Protein AF-A0AAD5L5U7-F1 (afdb_monomer)

Solvent-accessible surface area (backbone atoms only — not comparable to full-atom values): 13839 Å² total; per-residue (Å²): 138,81,81,80,76,76,60,69,43,82,42,80,40,89,97,71,26,64,44,80,41,49,54,89,74,56,90,72,77,79,70,79,75,75,81,58,51,69,44,69,80,47,39,69,49,62,47,55,56,56,86,51,102,42,57,71,54,39,20,51,49,52,16,56,52,28,64,47,34,34,27,66,42,22,30,35,40,34,35,29,50,28,48,47,49,70,66,24,52,45,21,44,48,69,16,27,48,48,26,29,34,41,36,40,30,42,13,66,29,51,65,56,56,58,59,50,50,28,26,74,70,62,46,39,51,45,26,30,42,34,40,25,47,20,47,42,37,39,69,49,52,37,51,49,23,55,39,23,50,32,79,89,34,42,42,28,57,28,27,35,43,32,42,25,64,35,65,54,45,74,68,30,54,51,33,47,53,50,21,47,71,62,27,72,46,47,32,39,40,34,34,34,42,83,69,36,83,84,49,63,62,60,59,71,41,52,85,56,35,69,35,76,37,76,63,58,73,70,50,70,67,58,52,49,54,53,50,53,57,50,72,72,42,91,86,64,67,86,75,51,69,68,57,53,51,48,48,48,59,69,65,25,55,77,43,54,18,43,68,47,72,87

Secondary structure (DSSP, 8-state):
-----PPEEEEEETTTEEEEEEGGG-S------SS-EE-SS--EEE--S---SSHHHHHHHHHHHHHTEE-TT--EEE-TT----HHHHHHHHHH-TT--EEE-TTS--S--HHHHHHHHTT----SEEE-TTS---HHHHHHHHHHHT-TTSGGGG--EEE-TTS---HHHHHHHHHHHHH-SS--EEEE-GGG-TTSHHHHHHTTTTTPBPP-PPPPHHHHHHHHHHHHTSTT-----HHHHHHHHHHHS--PBPEEEE-

InterPro domains:
  IPR032675 Leucine-rich repeat domain superfamily [G3DSA:3.80.10.10] (31-203)

Foldseek 3Di:
DDDPPFDWAWDQDVVQAIDIDGPVRDPDDPPPPDAAAEDAPAAEHEHEQHDDVDLVVQQVNLLVVLQRHAYANHAYYHYHQHAHDPSNLLSNLRRYQNHAYYHHHNNQDQEPVSVLVCQVVVSHQHQAYHHAQYAYDQVRLLSLLVQCLDPPTSSLNHAYYEHHNYQHAPVSLVSVLVSLVSRLRHAYYEYECVRCVPCPSVVSCVVSFFDFHPQDQDDPVRLVVVVVVLVPDPPSPPDDPVVSVVCRVVPRDRGTRHYHYD

Structure (mmCIF, N/CA/C/O backbone):
data_AF-A0AAD5L5U7-F1
#
_entry.id   AF-A0AAD5L5U7-F1
#
loop_
_atom_site.group_PDB
_atom_site.id
_atom_site.type_symbol
_atom_site.label_atom_id
_atom_site.label_alt_id
_atom_site.label_comp_id
_atom_site.label_asym_id
_atom_site.label_entity_id
_atom_site.label_seq_id
_atom_site.pdbx_PDB_ins_code
_atom_site.Cartn_x
_atom_site.Cartn_y
_atom_site.Cartn_z
_atom_site.occupancy
_atom_site.B_iso_or_equiv
_atom_site.auth_seq_id
_atom_site.auth_comp_id
_atom_site.auth_asym_id
_atom_site.auth_atom_id
_atom_site.pdbx_PDB_model_num
ATOM 1 N N . MET A 1 1 ? -40.784 18.544 -17.388 1.00 35.28 1 MET A N 1
ATOM 2 C CA . MET A 1 1 ? -40.917 17.622 -16.242 1.00 35.28 1 MET A CA 1
ATOM 3 C C . MET A 1 1 ? -39.516 17.225 -15.817 1.00 35.28 1 MET A C 1
ATOM 5 O O . MET A 1 1 ? -38.929 16.338 -16.413 1.00 35.28 1 MET A O 1
ATOM 9 N N . THR A 1 2 ? -38.929 17.980 -14.895 1.00 34.56 2 THR A N 1
ATOM 10 C CA . THR A 1 2 ? -37.589 17.733 -14.355 1.00 34.56 2 THR A CA 1
ATOM 11 C C . THR A 1 2 ? -37.725 16.755 -13.189 1.00 34.56 2 THR A C 1
ATOM 13 O O . THR A 1 2 ? -38.384 17.068 -12.197 1.00 34.56 2 THR A O 1
ATOM 16 N N . SER A 1 3 ? -37.179 15.543 -13.322 1.00 37.47 3 SER A N 1
ATOM 17 C CA . SER A 1 3 ? -37.179 14.560 -12.238 1.00 37.47 3 SER A CA 1
ATOM 18 C C . SER A 1 3 ? -36.368 15.114 -11.069 1.00 37.47 3 SER A C 1
ATOM 20 O O . SER A 1 3 ? -35.173 15.375 -11.207 1.00 37.47 3 SER A O 1
ATOM 22 N N . ARG A 1 4 ? -37.014 15.310 -9.916 1.00 40.84 4 ARG A N 1
ATOM 23 C CA . ARG A 1 4 ? -36.311 15.525 -8.650 1.00 40.84 4 ARG A CA 1
ATOM 24 C C . ARG A 1 4 ? -35.618 14.215 -8.304 1.00 40.84 4 ARG A C 1
ATOM 26 O O . ARG A 1 4 ? -36.257 13.300 -7.800 1.00 40.84 4 ARG A O 1
ATOM 33 N N . ILE A 1 5 ? -34.339 14.107 -8.634 1.00 47.34 5 ILE A N 1
ATOM 34 C CA . ILE A 1 5 ? -33.500 13.037 -8.106 1.00 47.34 5 ILE A CA 1
ATOM 35 C C . ILE A 1 5 ? -33.341 13.364 -6.619 1.00 47.34 5 ILE A C 1
ATOM 37 O O . ILE A 1 5 ? -32.744 14.383 -6.267 1.00 47.34 5 ILE A O 1
ATOM 41 N N . GLY A 1 6 ? -34.001 12.580 -5.764 1.00 57.16 6 GLY A N 1
ATOM 42 C CA . GLY A 1 6 ? -33.926 12.727 -4.314 1.00 57.16 6 GLY A CA 1
ATOM 43 C C . GLY A 1 6 ? -32.471 12.644 -3.864 1.00 57.16 6 GLY A C 1
ATOM 44 O O . GLY A 1 6 ? -31.718 11.779 -4.313 1.00 57.16 6 GLY A O 1
ATOM 45 N N . LYS A 1 7 ? -32.048 13.585 -3.019 1.00 63.88 7 LYS A N 1
A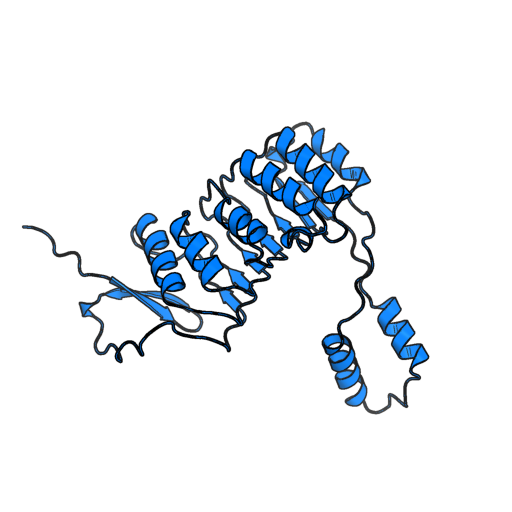TOM 46 C CA . LYS A 1 7 ? -30.678 13.632 -2.506 1.00 63.88 7 LYS A CA 1
ATOM 47 C C . LYS A 1 7 ? -30.447 12.387 -1.640 1.00 63.88 7 LYS A C 1
ATOM 49 O O . LYS A 1 7 ? -31.237 12.109 -0.745 1.00 63.88 7 LYS A O 1
ATOM 54 N N . LYS A 1 8 ? -29.394 11.618 -1.914 1.00 64.81 8 LYS A N 1
ATOM 55 C CA . LYS A 1 8 ? -29.032 10.424 -1.132 1.00 64.81 8 LYS A CA 1
ATOM 56 C C . LYS A 1 8 ? -27.997 10.776 -0.061 1.00 64.81 8 LYS A C 1
ATOM 58 O O . LYS A 1 8 ? -27.176 11.670 -0.268 1.00 64.81 8 LYS A O 1
ATOM 63 N N . ILE A 1 9 ? -28.036 10.084 1.077 1.00 66.06 9 ILE A N 1
ATOM 64 C CA . ILE A 1 9 ? -27.091 10.249 2.192 1.00 66.06 9 ILE A CA 1
ATOM 65 C C . ILE A 1 9 ? -26.392 8.912 2.459 1.00 66.06 9 ILE A C 1
ATOM 67 O O . ILE A 1 9 ? -27.045 7.873 2.544 1.00 66.06 9 ILE A O 1
ATOM 71 N N . GLY A 1 10 ? -25.063 8.947 2.594 1.00 64.56 10 GLY A N 1
ATOM 72 C CA . GLY A 1 10 ? -24.253 7.785 2.961 1.00 64.56 10 GLY A CA 1
ATOM 73 C C . GLY A 1 10 ? -24.231 7.562 4.475 1.00 64.56 10 GLY A C 1
ATOM 74 O O . GLY A 1 10 ? -23.994 8.500 5.236 1.00 64.56 10 GLY A O 1
ATOM 75 N N . VAL A 1 11 ? -24.452 6.325 4.916 1.00 69.00 11 VAL A N 1
ATOM 76 C CA . VAL A 1 11 ? -24.495 5.926 6.331 1.00 69.00 11 VAL A CA 1
ATOM 77 C C . VAL A 1 11 ? -23.613 4.697 6.541 1.00 69.00 11 VAL A C 1
ATOM 79 O O . VAL A 1 11 ? -23.660 3.767 5.740 1.00 69.00 11 VAL A O 1
ATOM 82 N N . ILE A 1 12 ? -22.818 4.654 7.618 1.00 64.19 12 ILE A N 1
ATOM 83 C CA . ILE A 1 12 ? -22.118 3.417 8.003 1.00 64.19 12 ILE A CA 1
ATOM 84 C C . ILE A 1 12 ? -23.110 2.493 8.699 1.00 64.19 12 ILE A C 1
ATOM 86 O O . ILE A 1 12 ? -23.663 2.840 9.742 1.00 64.19 12 ILE A O 1
ATOM 90 N N . LEU A 1 13 ? -23.257 1.286 8.174 1.00 63.28 13 LEU A N 1
ATOM 91 C CA . LEU A 1 13 ? -23.927 0.179 8.828 1.00 63.28 13 LEU A CA 1
ATOM 92 C C . LEU A 1 13 ? -22.873 -0.725 9.488 1.00 63.28 13 LEU A C 1
ATOM 94 O O . LEU A 1 13 ? -22.082 -1.366 8.785 1.00 63.28 13 LEU A O 1
ATOM 98 N N . PRO A 1 14 ? -22.828 -0.807 10.832 1.00 50.69 14 PRO A N 1
ATOM 99 C CA . PRO A 1 14 ? -21.937 -1.730 11.527 1.00 50.69 14 PRO A CA 1
ATOM 100 C C . PRO A 1 14 ? -22.095 -3.162 11.000 1.00 50.69 14 PRO A C 1
ATOM 102 O O . PRO A 1 14 ? -23.192 -3.712 11.007 1.00 50.69 14 PRO A O 1
ATOM 105 N N . GLY A 1 15 ? -20.999 -3.758 10.525 1.00 49.53 15 GLY A N 1
ATOM 106 C CA . GLY A 1 15 ? -20.986 -5.110 9.950 1.00 49.53 15 GLY A CA 1
ATOM 107 C C . GLY A 1 15 ? -21.403 -5.214 8.477 1.00 49.53 15 GLY A C 1
ATOM 108 O O . GLY A 1 15 ? -21.195 -6.267 7.886 1.00 49.53 15 GLY A O 1
ATOM 109 N N . PHE A 1 16 ? -21.925 -4.141 7.873 1.00 53.38 16 PHE A N 1
ATOM 110 C CA . PHE A 1 16 ? -22.411 -4.134 6.484 1.00 53.38 16 PHE A CA 1
ATOM 111 C C . PHE A 1 16 ? -21.757 -3.061 5.598 1.00 53.38 16 PHE A C 1
ATOM 113 O O . PHE A 1 16 ? -21.981 -3.050 4.393 1.00 53.38 16 PHE A O 1
ATOM 120 N N . GLY A 1 17 ? -20.923 -2.186 6.163 1.00 62.09 17 GLY A N 1
ATOM 121 C CA . GLY A 1 17 ? -20.151 -1.204 5.403 1.00 62.09 17 GLY A CA 1
ATOM 122 C C . GLY A 1 17 ? -20.897 0.114 5.233 1.00 62.09 17 GLY A C 1
ATOM 123 O O . GLY A 1 17 ? -21.478 0.611 6.193 1.00 62.09 17 GLY A O 1
ATOM 124 N N . LEU A 1 18 ? -20.845 0.719 4.048 1.00 65.88 18 LEU A N 1
ATOM 125 C CA . LEU A 1 18 ? -21.502 1.994 3.774 1.00 65.88 18 LEU A CA 1
ATOM 126 C C . LEU A 1 18 ? -22.752 1.758 2.921 1.00 65.88 18 LEU A C 1
ATOM 128 O O . LEU A 1 18 ? -22.689 1.075 1.904 1.00 65.88 18 LEU A O 1
ATOM 132 N N . ALA A 1 19 ? -23.881 2.325 3.334 1.00 62.62 19 ALA A N 1
ATOM 133 C CA . ALA A 1 19 ? -25.156 2.227 2.638 1.00 62.62 19 ALA A CA 1
ATOM 134 C C . ALA A 1 19 ? -25.667 3.605 2.224 1.00 62.62 19 ALA A C 1
ATOM 136 O O . ALA A 1 19 ? -25.422 4.600 2.907 1.00 62.62 19 ALA A O 1
ATOM 137 N N . MET A 1 20 ? -26.416 3.641 1.123 1.00 67.69 20 MET A N 1
ATOM 138 C CA . MET A 1 20 ? -27.125 4.832 0.670 1.00 67.69 20 MET A CA 1
ATOM 139 C C . MET A 1 20 ? -28.573 4.787 1.126 1.00 67.69 20 MET A C 1
ATOM 141 O O . MET A 1 20 ? -29.291 3.835 0.832 1.00 67.69 20 MET A O 1
ATOM 145 N N . VAL A 1 21 ? -29.002 5.840 1.811 1.00 69.56 21 VAL A N 1
ATOM 146 C CA . VAL A 1 21 ? -30.390 6.033 2.235 1.00 69.56 21 VAL A CA 1
ATOM 147 C C . VAL A 1 21 ? -30.934 7.260 1.509 1.00 69.56 21 VAL A C 1
ATOM 149 O O . VAL A 1 21 ? -30.243 8.280 1.412 1.00 69.56 21 VAL A O 1
ATOM 152 N N . SER A 1 22 ? -32.145 7.171 0.948 1.00 75.69 22 SER A N 1
ATOM 153 C CA . SER A 1 22 ? -32.807 8.353 0.386 1.00 75.69 22 SER A CA 1
ATOM 154 C C . SER A 1 22 ? -33.023 9.360 1.505 1.00 75.69 22 SER A C 1
ATOM 156 O O . SER A 1 22 ? -33.467 8.973 2.581 1.00 75.69 22 SER A O 1
ATOM 158 N N . GLN A 1 23 ? -32.749 10.646 1.280 1.00 72.81 23 GLN A N 1
ATOM 159 C CA . GLN A 1 23 ? -33.021 11.664 2.298 1.00 72.81 23 GLN A CA 1
ATOM 160 C C . GLN A 1 23 ? -34.496 11.659 2.732 1.00 72.81 23 GLN A C 1
ATOM 162 O O . GLN A 1 23 ? -34.782 11.958 3.888 1.00 72.81 23 GLN A O 1
ATOM 167 N N . ASP A 1 24 ? -35.403 11.265 1.836 1.00 78.12 24 ASP A N 1
ATOM 168 C CA . ASP A 1 24 ? -36.837 11.147 2.114 1.00 78.12 24 ASP A CA 1
ATOM 169 C C . ASP A 1 24 ? -37.176 9.969 3.052 1.00 78.12 24 ASP A C 1
ATOM 171 O O . ASP A 1 24 ? -38.186 10.017 3.751 1.00 78.12 24 ASP A O 1
ATOM 175 N N . ASP A 1 25 ? -36.321 8.940 3.111 1.00 77.62 25 ASP A N 1
ATOM 176 C CA . ASP A 1 25 ? -36.495 7.761 3.977 1.00 77.62 25 ASP A CA 1
ATOM 177 C C . ASP A 1 25 ? -35.930 7.985 5.392 1.00 77.62 25 ASP A C 1
ATOM 179 O O . ASP A 1 25 ? -36.070 7.138 6.280 1.00 77.62 25 ASP A O 1
ATOM 183 N N . ILE A 1 26 ? -35.267 9.121 5.629 1.00 71.75 26 ILE A N 1
ATOM 184 C CA . ILE A 1 26 ? -34.642 9.414 6.915 1.00 71.75 26 ILE A CA 1
ATOM 185 C C . ILE A 1 26 ? -35.674 10.017 7.863 1.00 71.75 26 ILE A C 1
ATOM 187 O O . ILE A 1 26 ? -35.985 11.205 7.816 1.00 71.75 26 ILE A O 1
ATOM 191 N N . VAL A 1 27 ? -36.166 9.180 8.775 1.00 77.62 27 VAL A N 1
ATOM 192 C CA . VAL A 1 27 ? -37.141 9.572 9.805 1.00 77.62 27 VAL A CA 1
ATOM 193 C C . VAL A 1 27 ? -36.543 10.576 10.791 1.00 77.62 27 VAL A C 1
ATOM 195 O O . VAL A 1 27 ? -37.209 1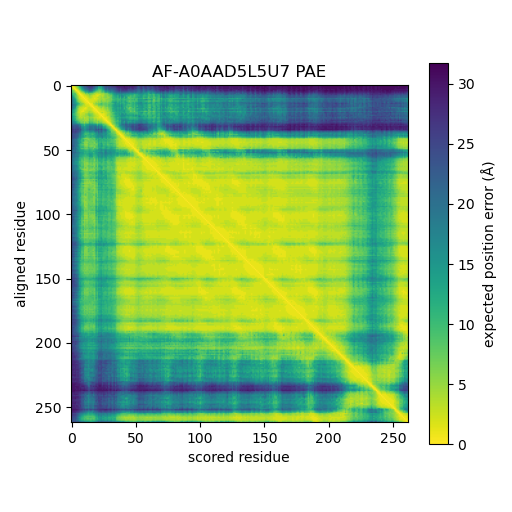1.519 11.214 1.00 77.62 27 VAL A O 1
ATOM 198 N N . GLN A 1 28 ? -35.280 10.374 11.163 1.00 68.62 28 GLN A N 1
ATOM 199 C CA . GLN A 1 28 ? -34.581 11.202 12.132 1.00 68.62 28 GLN A CA 1
ATOM 200 C C . GLN A 1 28 ? -33.085 11.176 11.828 1.00 68.62 28 GLN A C 1
ATOM 202 O O . GLN A 1 28 ? -32.460 10.117 11.808 1.00 68.62 28 GLN A O 1
ATOM 207 N N . VAL A 1 29 ? -32.515 12.356 11.593 1.00 65.62 29 VAL A N 1
ATOM 208 C CA . VAL A 1 29 ? -31.074 12.574 11.720 1.00 65.62 29 VAL A CA 1
ATOM 209 C C . VAL A 1 29 ? -30.886 13.166 13.102 1.00 65.62 29 VAL A C 1
ATOM 211 O O . VAL A 1 29 ? -31.251 14.323 13.320 1.00 65.62 29 VAL A O 1
ATOM 214 N N . ASP A 1 30 ? -30.351 12.389 14.039 1.00 63.72 30 ASP A N 1
ATOM 215 C CA . ASP A 1 30 ? -29.829 12.994 15.259 1.00 63.72 30 ASP A CA 1
ATOM 216 C C . ASP A 1 30 ? -28.774 14.012 14.832 1.00 63.72 30 ASP A C 1
ATOM 218 O O . ASP A 1 30 ? -27.883 13.690 14.041 1.00 63.72 30 ASP A O 1
ATOM 222 N N . SER A 1 31 ? -28.965 15.264 15.262 1.00 52.56 31 SER A N 1
ATOM 223 C CA . SER A 1 31 ? -28.194 16.433 14.840 1.00 52.56 31 SER A CA 1
ATOM 224 C C . SER A 1 31 ? -26.721 16.086 14.666 1.00 52.56 31 SER A C 1
ATOM 226 O O . SER A 1 31 ? -26.177 15.405 15.541 1.00 52.56 31 SER A O 1
ATOM 228 N N . PRO A 1 32 ? -26.041 16.581 13.615 1.00 49.88 32 PRO A N 1
ATOM 229 C CA . PRO A 1 32 ? -24.621 16.349 13.503 1.00 49.88 32 PRO A CA 1
ATOM 230 C C . PRO A 1 32 ? -23.958 16.961 14.733 1.00 49.88 32 PRO A C 1
ATOM 232 O O . PRO A 1 32 ? -23.931 18.183 14.891 1.00 49.88 32 PRO A O 1
ATOM 235 N N . LEU A 1 33 ? -23.490 16.111 15.647 1.00 44.94 33 LEU A N 1
ATOM 236 C CA . LEU A 1 33 ? -22.662 16.547 16.759 1.00 44.94 33 LEU A CA 1
ATOM 237 C C . LEU A 1 33 ? -21.454 17.213 16.095 1.00 44.94 33 LEU A C 1
ATOM 239 O O . LEU A 1 33 ? -20.744 16.576 15.320 1.00 44.94 33 LEU A O 1
ATOM 243 N N . GLY A 1 34 ? -21.337 18.530 16.266 1.00 41.06 34 GLY A N 1
ATOM 244 C CA . GLY A 1 34 ? -20.486 19.375 15.436 1.00 41.06 34 GLY A CA 1
ATOM 245 C C . GLY A 1 34 ? -19.040 18.885 15.318 1.00 41.06 34 GLY A C 1
ATOM 246 O O . GLY A 1 34 ? -18.496 18.289 16.239 1.00 41.06 34 GLY A O 1
ATOM 247 N N . CYS A 1 35 ? -18.424 19.223 14.184 1.00 38.28 35 CYS A N 1
ATOM 248 C CA . CYS A 1 35 ? -16.979 19.200 13.945 1.00 38.28 35 CYS A CA 1
ATOM 249 C C . CYS A 1 35 ? -16.279 17.853 14.220 1.00 38.28 35 CYS A C 1
ATOM 251 O O . CYS A 1 35 ? -15.798 17.607 15.321 1.00 38.28 35 CYS A O 1
ATOM 253 N N . GLY A 1 36 ? -16.088 17.052 13.166 1.00 55.91 36 GLY A N 1
ATOM 254 C CA . GLY A 1 36 ? -15.088 15.980 13.131 1.00 55.91 36 GLY A CA 1
ATOM 255 C C . GLY A 1 36 ? -15.401 14.820 14.069 1.00 55.91 36 GLY A C 1
ATOM 256 O O . GLY A 1 36 ? -14.898 14.752 15.192 1.00 55.91 36 GLY A O 1
ATOM 257 N N . TYR A 1 37 ? -16.185 13.856 13.589 1.00 63.84 37 TYR A N 1
ATOM 258 C CA . TYR A 1 37 ? -16.460 12.653 14.367 1.00 63.84 37 TYR A CA 1
ATOM 259 C C . TYR A 1 37 ? -15.163 11.889 14.607 1.00 63.84 37 TYR A C 1
ATOM 261 O O . TYR A 1 37 ? -14.533 11.363 13.685 1.00 63.84 37 TYR A O 1
ATOM 269 N N . ARG A 1 38 ? -14.769 11.824 15.878 1.00 69.06 38 ARG A N 1
ATOM 270 C CA . ARG A 1 38 ? -13.589 11.090 16.304 1.00 69.06 38 ARG A CA 1
ATOM 271 C C . ARG A 1 38 ? -13.976 9.675 16.704 1.00 69.06 38 ARG A C 1
ATOM 273 O O . ARG A 1 38 ? -14.423 9.460 17.827 1.00 69.06 38 ARG A O 1
ATOM 280 N N . ALA A 1 39 ? -13.742 8.697 15.834 1.00 70.19 39 ALA A N 1
ATOM 281 C CA . ALA A 1 39 ? -13.872 7.293 16.219 1.00 70.19 39 ALA A CA 1
ATOM 282 C C . ALA A 1 39 ? -12.503 6.750 16.651 1.00 70.19 39 ALA A C 1
ATOM 284 O O . ALA A 1 39 ? -11.637 6.432 15.837 1.00 70.19 39 ALA A O 1
ATOM 285 N N . SER A 1 40 ? -12.288 6.670 17.964 1.00 74.56 40 SER A N 1
ATOM 286 C CA . SER A 1 40 ? -11.036 6.191 18.568 1.00 74.56 40 SER A CA 1
ATOM 287 C C . SER A 1 40 ? -11.022 4.687 18.863 1.00 74.56 40 SER A C 1
ATOM 289 O O . SER A 1 40 ? -9.976 4.158 19.233 1.00 74.56 40 SER A O 1
ATOM 291 N N . ALA A 1 41 ? -12.147 3.991 18.708 1.00 77.81 41 ALA A N 1
ATOM 292 C CA . ALA A 1 41 ? -12.233 2.544 18.923 1.00 77.81 41 ALA A CA 1
ATOM 293 C C . ALA A 1 41 ? -12.089 1.734 17.624 1.00 77.81 41 ALA A C 1
ATOM 295 O O . ALA A 1 41 ? -11.758 0.552 17.668 1.00 77.81 41 ALA A O 1
ATOM 296 N N . LEU A 1 42 ? -12.333 2.354 16.465 1.00 80.94 42 LEU A N 1
ATOM 297 C CA . LEU A 1 42 ? -12.316 1.659 15.183 1.00 80.94 42 LEU A CA 1
ATOM 298 C C . LEU A 1 42 ? -10.870 1.409 14.738 1.00 80.94 42 LEU A C 1
ATOM 300 O O . LEU A 1 42 ? -10.135 2.352 14.453 1.00 80.94 42 LEU A O 1
ATOM 304 N N . VAL A 1 43 ? -10.465 0.138 14.694 1.00 87.94 43 VAL A N 1
ATOM 305 C CA . VAL A 1 43 ? -9.102 -0.280 14.307 1.00 87.94 43 VAL A CA 1
ATOM 306 C C . VAL A 1 43 ? -9.051 -0.800 12.872 1.00 87.94 43 VAL A C 1
ATOM 308 O O . VAL A 1 43 ? -8.062 -0.585 12.172 1.00 87.94 43 VAL A O 1
ATOM 311 N N . THR A 1 44 ? -10.117 -1.469 12.432 1.00 88.06 44 THR A N 1
ATOM 312 C CA . THR A 1 44 ? -10.253 -2.031 11.085 1.00 88.06 44 THR A CA 1
ATOM 313 C C . THR A 1 44 ? -11.571 -1.578 10.479 1.00 88.06 44 THR A C 1
ATOM 315 O O . THR A 1 44 ? -12.594 -1.594 11.162 1.00 88.06 44 THR A O 1
ATOM 318 N N . LEU A 1 45 ? -11.538 -1.192 9.208 1.00 89.00 45 LEU A N 1
ATOM 319 C CA . LEU A 1 45 ? -12.704 -0.818 8.423 1.00 89.00 45 LEU A CA 1
ATOM 320 C C . LEU A 1 45 ? -12.563 -1.421 7.025 1.00 89.00 45 LEU A C 1
ATOM 322 O O . LEU A 1 45 ? -11.517 -1.281 6.401 1.00 89.00 45 LEU A O 1
ATOM 326 N N . ALA A 1 46 ? -13.609 -2.082 6.547 1.00 89.88 46 ALA A N 1
ATOM 327 C CA . ALA A 1 46 ? -13.690 -2.581 5.183 1.00 89.88 46 ALA A CA 1
ATOM 328 C C . ALA A 1 46 ? -14.977 -2.046 4.558 1.00 89.88 46 ALA A C 1
ATOM 330 O O . ALA A 1 46 ? -16.060 -2.271 5.099 1.00 89.88 46 ALA A O 1
ATOM 331 N N . LEU A 1 47 ? -14.846 -1.308 3.461 1.00 87.31 47 LEU A N 1
ATOM 332 C CA . LEU A 1 47 ? -15.949 -0.756 2.679 1.00 87.31 47 LEU A CA 1
ATOM 333 C C . LEU A 1 47 ? -15.707 -1.138 1.217 1.00 87.31 47 LEU A C 1
ATOM 335 O O . LEU A 1 47 ? -15.360 -0.289 0.412 1.00 87.31 47 LEU A O 1
ATOM 339 N N . ASN A 1 48 ? -15.800 -2.425 0.896 1.00 89.06 48 ASN A N 1
ATOM 340 C CA . ASN A 1 48 ? -15.512 -2.932 -0.447 1.00 89.06 48 ASN A CA 1
ATOM 341 C C . ASN A 1 48 ? -16.776 -2.912 -1.321 1.00 89.06 48 ASN A C 1
ATOM 343 O O . ASN A 1 48 ? -17.874 -3.095 -0.790 1.00 89.06 48 ASN A O 1
ATOM 347 N N . ALA A 1 49 ? -16.606 -2.755 -2.635 1.00 85.00 49 ALA A N 1
ATOM 348 C CA . ALA A 1 49 ? -17.656 -2.850 -3.648 1.00 85.00 49 ALA A CA 1
ATOM 349 C C . ALA A 1 49 ? -18.912 -2.032 -3.296 1.00 85.00 49 ALA A C 1
ATOM 351 O O . ALA A 1 49 ? -20.034 -2.552 -3.280 1.00 85.00 49 ALA A O 1
ATOM 352 N N . LEU A 1 50 ? -18.726 -0.752 -2.955 1.00 80.38 50 LEU A N 1
ATOM 353 C CA . LEU A 1 50 ? -19.830 0.139 -2.623 1.00 8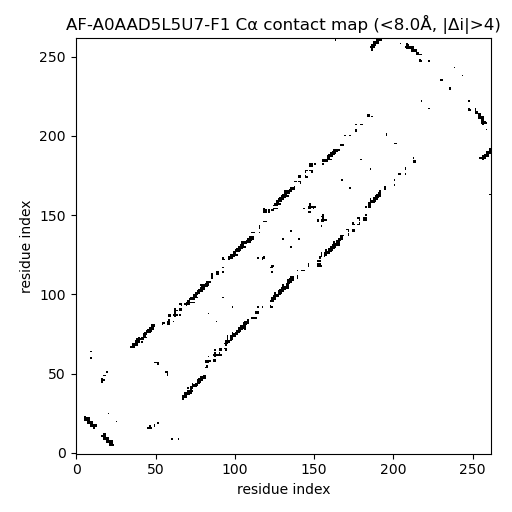0.38 50 LEU A CA 1
ATOM 354 C C . LEU A 1 50 ? -20.700 0.332 -3.860 1.00 80.38 50 LEU A C 1
ATOM 356 O O . LEU A 1 50 ? -20.330 0.981 -4.832 1.00 80.38 50 LEU A O 1
ATOM 360 N N . LYS A 1 51 ? -21.889 -0.262 -3.803 1.00 68.69 51 LYS A N 1
ATOM 361 C CA . LYS A 1 51 ? -22.846 -0.241 -4.897 1.00 68.69 51 LYS A CA 1
ATOM 362 C C . LYS A 1 51 ? -23.608 1.080 -4.886 1.00 68.69 51 LYS A C 1
ATOM 364 O O . LYS A 1 51 ? -24.648 1.198 -4.236 1.00 68.69 51 LYS A O 1
ATOM 369 N N . VAL A 1 52 ? -23.072 2.069 -5.588 1.00 70.69 52 VAL A N 1
ATOM 370 C CA . VAL A 1 52 ? -23.773 3.313 -5.925 1.00 70.69 52 VAL A CA 1
ATOM 371 C C . VAL A 1 52 ? -24.141 3.266 -7.411 1.00 70.69 52 VAL A C 1
ATOM 373 O O . VAL A 1 52 ? -23.534 2.519 -8.172 1.00 70.69 52 VAL A O 1
ATOM 376 N N . ASP A 1 53 ? -25.202 3.972 -7.812 1.00 69.62 53 ASP A N 1
ATOM 377 C CA . ASP A 1 53 ? -25.738 3.895 -9.183 1.00 69.62 53 ASP A CA 1
ATOM 378 C C . ASP A 1 53 ? -24.737 4.389 -10.250 1.00 69.62 53 ASP A C 1
ATOM 380 O O . ASP A 1 53 ? -24.871 4.022 -11.416 1.00 69.62 53 ASP A O 1
ATOM 384 N N . ASP A 1 54 ? -23.750 5.195 -9.841 1.00 73.81 54 ASP A N 1
ATOM 385 C CA . ASP A 1 54 ? -22.659 5.736 -10.655 1.00 73.81 54 ASP A CA 1
ATOM 386 C C . ASP A 1 54 ? -21.331 5.639 -9.874 1.00 73.81 54 ASP A C 1
ATOM 388 O O . ASP A 1 54 ? -21.282 5.864 -8.659 1.00 73.81 54 ASP A O 1
ATOM 392 N N . ASP A 1 55 ? -20.240 5.321 -10.564 1.00 70.38 55 ASP A N 1
ATOM 393 C CA . ASP A 1 55 ? -18.908 5.190 -9.974 1.00 70.38 55 ASP A CA 1
ATOM 394 C C . ASP A 1 55 ? -18.353 6.541 -9.484 1.00 70.38 55 ASP A C 1
ATOM 396 O O . ASP A 1 55 ? -17.657 6.611 -8.462 1.00 70.38 55 ASP A O 1
ATOM 400 N N . ASP A 1 56 ? -18.696 7.646 -10.158 1.00 77.75 56 ASP A N 1
ATOM 401 C CA . ASP A 1 56 ? -18.296 8.987 -9.711 1.00 77.75 56 ASP A CA 1
ATOM 402 C C . ASP A 1 56 ? -19.008 9.383 -8.401 1.00 77.75 56 ASP A C 1
ATOM 404 O O . ASP A 1 56 ? -18.423 10.096 -7.569 1.00 77.75 56 ASP A O 1
ATOM 408 N N . ASP A 1 57 ? -20.221 8.869 -8.163 1.00 79.31 57 ASP A N 1
ATOM 409 C CA . ASP A 1 57 ? -20.934 9.054 -6.897 1.00 79.31 57 ASP A CA 1
ATOM 410 C C . ASP A 1 57 ? -20.235 8.299 -5.762 1.00 79.31 57 ASP A C 1
ATOM 412 O O . ASP A 1 57 ? -20.087 8.856 -4.671 1.00 79.31 57 ASP A O 1
ATOM 416 N N . THR A 1 58 ? -19.727 7.084 -6.009 1.00 82.06 58 THR A N 1
ATOM 417 C CA . THR A 1 58 ? -18.915 6.334 -5.033 1.00 82.06 58 THR A CA 1
ATOM 418 C C . THR A 1 58 ? -17.692 7.139 -4.602 1.00 82.06 58 THR A C 1
ATOM 420 O O . THR A 1 58 ? -17.458 7.325 -3.404 1.00 82.06 58 THR A O 1
ATOM 423 N N . ASN A 1 59 ? -16.939 7.704 -5.548 1.00 85.69 59 ASN A N 1
ATOM 424 C CA . ASN A 1 59 ? -15.776 8.530 -5.226 1.00 85.69 59 ASN A CA 1
ATOM 425 C C . ASN A 1 59 ? -16.149 9.766 -4.379 1.00 85.69 59 ASN A C 1
ATOM 427 O O . ASN A 1 59 ? -15.458 10.087 -3.404 1.00 85.69 59 ASN A O 1
ATOM 431 N N . GLN A 1 60 ? -17.233 10.467 -4.729 1.00 85.94 60 GLN A N 1
ATOM 432 C CA . GLN A 1 60 ? -17.702 11.625 -3.960 1.00 85.94 60 GLN A CA 1
ATOM 433 C C . GLN A 1 60 ? -18.143 11.240 -2.555 1.00 85.94 60 GLN A C 1
ATOM 435 O O . GLN A 1 60 ? -17.839 11.951 -1.593 1.00 85.94 60 GLN A O 1
ATOM 440 N N . LEU A 1 61 ? -18.845 10.121 -2.427 1.00 84.00 61 LEU A N 1
ATOM 441 C CA . LEU A 1 61 ? -19.327 9.633 -1.153 1.00 84.00 61 LEU A CA 1
ATOM 442 C C . LEU A 1 61 ? -18.168 9.202 -0.250 1.00 84.00 61 LEU A C 1
ATOM 444 O O . LEU A 1 61 ? -18.147 9.617 0.906 1.00 84.00 61 LEU A O 1
ATOM 448 N N . VAL A 1 62 ? -17.166 8.483 -0.764 1.00 85.81 62 VAL A N 1
ATOM 449 C CA . VAL A 1 62 ? -15.975 8.114 0.018 1.00 85.81 62 VAL A CA 1
ATOM 450 C C . VAL A 1 62 ? -15.215 9.370 0.452 1.00 85.81 62 VAL A C 1
ATOM 452 O O . VAL A 1 62 ? -14.873 9.508 1.627 1.00 85.81 62 VAL A O 1
ATOM 455 N N . GLY A 1 63 ? -14.994 10.331 -0.453 1.00 87.44 63 GLY A N 1
ATOM 456 C CA . GLY A 1 63 ? -14.315 11.585 -0.111 1.00 87.44 63 GLY A CA 1
ATOM 457 C C . GLY A 1 63 ? -15.074 12.416 0.926 1.00 87.44 63 GLY A C 1
ATOM 458 O O . GLY A 1 63 ? -14.498 12.854 1.925 1.00 87.44 63 GLY A O 1
ATOM 459 N N . SER A 1 64 ? -16.387 12.568 0.748 1.00 85.62 64 SER A N 1
ATOM 460 C CA . SER A 1 64 ? -17.252 13.292 1.686 1.00 85.62 64 SER A CA 1
ATOM 461 C C . SER A 1 64 ? -17.276 12.617 3.050 1.00 85.62 64 SER A C 1
ATOM 463 O O . SER A 1 64 ? -17.167 13.289 4.071 1.00 85.62 64 SER A O 1
ATOM 465 N N . PHE A 1 65 ? -17.347 11.290 3.064 1.00 84.50 65 PHE A N 1
ATOM 466 C CA . PHE A 1 65 ? -17.335 10.491 4.274 1.00 84.50 65 PHE A CA 1
ATOM 467 C C . PHE A 1 65 ? -16.043 10.698 5.072 1.00 84.50 65 PHE A C 1
ATOM 469 O O . PHE A 1 65 ? -16.094 11.150 6.213 1.00 84.50 65 PHE A O 1
ATOM 476 N N . PHE A 1 66 ? -14.873 10.462 4.472 1.00 88.44 66 PHE A N 1
ATOM 477 C CA . PHE A 1 66 ? -13.607 10.615 5.191 1.00 88.44 66 PHE A CA 1
ATOM 478 C C . PHE A 1 66 ? -13.281 12.077 5.532 1.00 88.44 66 PHE A C 1
ATOM 480 O O . PHE A 1 66 ? -12.670 12.320 6.565 1.00 88.44 66 PHE A O 1
ATOM 487 N N . SER A 1 67 ? -13.747 13.064 4.758 1.00 87.62 67 SER A N 1
ATOM 488 C CA . SER A 1 67 ? -13.526 14.485 5.093 1.00 87.62 67 SER A CA 1
ATOM 489 C C . SER A 1 67 ? -14.258 14.950 6.362 1.00 87.62 67 SER A C 1
ATOM 491 O O . SER A 1 67 ? -13.877 15.954 6.962 1.00 87.62 67 SER A O 1
ATOM 493 N N . GLN A 1 68 ? -15.288 14.217 6.796 1.00 84.19 68 GLN A N 1
ATOM 494 C CA . GLN A 1 68 ? -16.069 14.517 8.002 1.00 84.19 68 GLN A CA 1
ATOM 495 C C . GLN A 1 68 ? -15.590 13.744 9.239 1.00 84.19 68 GLN A C 1
ATOM 497 O O . GLN A 1 68 ? -16.055 14.004 10.355 1.00 84.19 68 GLN A O 1
ATOM 502 N N . LEU A 1 69 ? -14.672 12.791 9.056 1.00 82.94 69 LEU A N 1
ATOM 503 C CA . LEU A 1 69 ? -14.211 11.889 10.102 1.00 82.94 69 LEU A CA 1
ATOM 504 C C . LEU A 1 69 ? -12.759 12.158 10.485 1.00 82.94 69 LEU A C 1
ATOM 506 O O . LEU A 1 69 ? -11.923 12.546 9.675 1.00 82.94 69 LEU A O 1
ATOM 510 N N . TYR A 1 70 ? -12.443 11.848 11.737 1.00 86.94 70 TYR A N 1
ATOM 511 C CA . TYR A 1 70 ? -11.072 11.699 12.193 1.00 86.94 70 TYR A CA 1
ATOM 512 C C . TYR A 1 70 ? -10.927 10.352 12.902 1.00 86.94 70 TYR A C 1
ATOM 514 O O . TYR A 1 70 ? -11.482 10.120 13.977 1.00 86.94 70 TYR A O 1
ATOM 522 N N . LEU A 1 71 ? -10.178 9.439 12.293 1.00 88.19 71 LEU A N 1
ATOM 523 C CA . LEU A 1 71 ? -10.047 8.038 12.690 1.00 88.19 71 LEU A CA 1
ATOM 524 C C . LEU A 1 71 ? -8.605 7.745 13.144 1.00 88.19 71 LEU A C 1
ATOM 526 O O . LEU A 1 71 ? -7.881 6.983 12.499 1.00 88.19 71 LEU A O 1
ATOM 530 N N . PRO A 1 72 ? -8.141 8.326 14.270 1.00 89.00 72 PRO A N 1
ATOM 531 C CA . PRO A 1 72 ? -6.744 8.224 14.690 1.00 89.00 72 PRO A CA 1
ATOM 532 C C . PRO A 1 72 ? -6.334 6.810 15.111 1.00 89.00 72 PRO A C 1
ATOM 534 O O . PRO A 1 72 ? -5.140 6.533 15.197 1.00 89.00 72 PRO A O 1
ATOM 537 N N . SER A 1 73 ? -7.292 5.933 15.406 1.00 90.19 73 SER A N 1
ATOM 538 C CA . SER A 1 73 ? -7.028 4.552 15.820 1.00 90.19 73 SER A CA 1
ATOM 539 C C . SER A 1 73 ? -7.108 3.552 14.671 1.00 90.19 73 SER A C 1
ATOM 541 O O . SER A 1 73 ? -6.738 2.394 14.872 1.00 90.19 73 SER A O 1
ATOM 543 N N . LEU A 1 74 ? -7.560 3.980 13.486 1.00 92.00 74 LEU A N 1
ATOM 544 C CA . LEU A 1 74 ? -7.710 3.095 12.342 1.00 92.00 74 LEU A CA 1
ATOM 545 C C . LEU A 1 74 ? -6.330 2.692 11.823 1.00 92.00 74 LEU A C 1
ATOM 547 O O . LEU A 1 74 ? -5.505 3.534 11.472 1.00 92.00 74 LEU A O 1
ATOM 551 N N . GLN A 1 75 ? -6.081 1.386 11.796 1.00 94.69 75 GLN A N 1
ATOM 552 C CA . GLN A 1 75 ? -4.820 0.792 11.356 1.00 94.69 75 GLN A CA 1
ATOM 553 C C . GLN A 1 75 ? -4.974 0.023 10.048 1.00 94.69 75 GLN A C 1
ATOM 555 O O . GLN A 1 75 ? -3.996 -0.081 9.308 1.00 94.69 75 GLN A O 1
ATOM 560 N N . ARG A 1 76 ? -6.172 -0.492 9.751 1.00 95.50 76 ARG A N 1
ATOM 561 C CA . ARG A 1 76 ? -6.474 -1.236 8.525 1.00 95.50 76 ARG A CA 1
ATOM 562 C C . ARG A 1 76 ? -7.710 -0.666 7.841 1.00 95.50 76 ARG A C 1
ATOM 564 O O . ARG A 1 76 ? -8.758 -0.548 8.474 1.00 95.50 76 ARG A O 1
ATOM 571 N N . LEU A 1 77 ? -7.566 -0.351 6.561 1.00 95.38 77 LEU A N 1
ATOM 572 C CA . LEU A 1 77 ? -8.640 0.117 5.700 1.00 95.38 77 LEU A CA 1
ATOM 573 C C . LEU A 1 77 ? -8.632 -0.682 4.400 1.00 95.38 77 LEU A C 1
ATOM 575 O O . LEU A 1 77 ? -7.599 -0.764 3.737 1.00 95.38 77 LEU A O 1
ATOM 579 N N . GLU A 1 78 ? -9.784 -1.240 4.052 1.00 95.25 78 GLU A N 1
ATOM 580 C CA . GLU A 1 78 ? -10.030 -1.905 2.774 1.00 95.25 78 GLU A CA 1
ATOM 581 C C . GLU A 1 78 ? -11.132 -1.159 2.025 1.00 95.25 78 GLU A C 1
ATOM 583 O O . GLU A 1 78 ? -12.183 -0.869 2.601 1.00 95.25 78 GLU A O 1
ATOM 588 N N . LEU A 1 79 ? -10.860 -0.809 0.771 1.00 93.69 79 LEU A N 1
ATOM 589 C CA . LEU A 1 79 ? -11.767 -0.088 -0.122 1.00 93.69 79 LEU A CA 1
ATOM 590 C C . LEU A 1 79 ? -11.806 -0.739 -1.505 1.00 93.69 79 LEU A C 1
ATOM 592 O O . LEU A 1 79 ? -11.935 -0.031 -2.498 1.00 93.69 79 LEU A O 1
ATOM 596 N N . LYS A 1 80 ? -11.672 -2.063 -1.574 1.00 93.62 80 LYS A N 1
ATOM 597 C CA . LYS A 1 80 ? -11.591 -2.787 -2.846 1.00 93.62 80 LYS A CA 1
ATOM 598 C C . LYS A 1 80 ? -12.802 -2.517 -3.721 1.00 93.62 80 LYS A C 1
ATOM 600 O O . LYS A 1 80 ? -13.893 -2.320 -3.184 1.00 93.62 80 LYS A O 1
ATOM 605 N N . ASP A 1 81 ? -12.615 -2.572 -5.034 1.00 91.75 81 ASP A N 1
ATOM 606 C CA . ASP A 1 81 ? -13.708 -2.469 -6.006 1.00 91.75 81 ASP A CA 1
ATOM 607 C C . ASP A 1 81 ? -14.528 -1.172 -5.852 1.00 91.75 81 ASP A C 1
ATOM 609 O O . ASP A 1 81 ? -15.743 -1.162 -6.040 1.00 91.75 81 ASP A O 1
ATOM 613 N N . ASN A 1 82 ? -13.881 -0.073 -5.456 1.00 90.56 82 ASN A N 1
ATOM 614 C CA . ASN A 1 82 ? -14.493 1.253 -5.446 1.00 90.56 82 ASN A CA 1
ATOM 615 C C . ASN A 1 82 ? -13.727 2.171 -6.379 1.00 90.56 82 ASN A C 1
ATOM 617 O O . ASN A 1 82 ? -12.523 2.345 -6.206 1.00 90.56 82 ASN A O 1
ATOM 621 N N . LEU A 1 83 ? -14.415 2.862 -7.285 1.00 90.62 83 LEU A N 1
ATOM 622 C CA . LEU A 1 83 ? -13.768 3.921 -8.046 1.00 90.62 83 LEU A CA 1
ATOM 623 C C . LEU A 1 83 ? -13.304 5.024 -7.089 1.00 90.62 83 LEU A C 1
ATOM 625 O O . LEU A 1 83 ? -14.102 5.671 -6.406 1.00 90.62 83 LEU A O 1
ATOM 629 N N . LEU A 1 84 ? -11.991 5.250 -7.044 1.00 92.38 84 LEU A N 1
ATOM 630 C CA . LEU A 1 84 ? -11.379 6.284 -6.219 1.00 92.38 84 LEU A CA 1
ATOM 631 C C . LEU A 1 84 ? -10.559 7.239 -7.080 1.00 92.38 84 LEU A C 1
ATOM 633 O O . LEU A 1 84 ? -9.836 6.864 -7.999 1.00 92.38 84 LEU A O 1
ATOM 637 N N . ARG A 1 85 ? -10.637 8.525 -6.754 1.00 93.06 85 ARG A N 1
ATOM 638 C CA . ARG A 1 85 ? -9.839 9.585 -7.375 1.00 93.06 85 ARG A CA 1
ATOM 639 C C . ARG A 1 85 ? -9.041 10.328 -6.307 1.00 93.06 85 ARG A C 1
ATOM 641 O O . ARG A 1 85 ? -9.160 10.085 -5.104 1.00 93.06 85 ARG A O 1
ATOM 648 N N . ARG A 1 86 ? -8.229 11.294 -6.752 1.00 93.88 86 ARG A N 1
ATOM 649 C CA . ARG A 1 86 ? -7.350 12.107 -5.889 1.00 93.88 86 ARG A CA 1
ATOM 650 C C . ARG A 1 86 ? -8.071 12.658 -4.654 1.00 93.88 86 ARG A C 1
ATOM 652 O O . ARG A 1 86 ? -7.515 12.581 -3.566 1.00 93.88 86 ARG A O 1
ATOM 659 N N . HIS A 1 87 ? -9.278 13.206 -4.810 1.00 91.81 87 HIS A N 1
ATOM 660 C CA . HIS A 1 87 ? -10.014 13.817 -3.698 1.00 91.81 87 HIS A CA 1
ATOM 661 C C . HIS A 1 87 ? -10.304 12.820 -2.565 1.00 91.81 87 HIS A C 1
ATOM 663 O O . HIS A 1 87 ? -9.989 13.112 -1.411 1.00 91.81 87 HIS A O 1
ATOM 669 N N . ALA A 1 88 ? -10.827 11.634 -2.892 1.00 92.81 88 ALA A N 1
ATOM 670 C CA . ALA A 1 88 ? -11.116 10.599 -1.905 1.00 92.81 88 ALA A CA 1
ATOM 671 C C . ALA A 1 88 ? -9.841 10.105 -1.207 1.00 92.81 88 ALA A C 1
ATOM 673 O O . ALA A 1 88 ? -9.812 10.016 0.019 1.00 92.81 88 ALA A O 1
ATOM 674 N N . LEU A 1 89 ? -8.757 9.874 -1.959 1.00 95.31 89 LEU A N 1
ATOM 675 C CA . LEU A 1 89 ? -7.471 9.462 -1.383 1.00 95.31 89 LEU A CA 1
ATOM 676 C C . LEU A 1 89 ? -6.910 10.490 -0.393 1.00 95.31 89 LEU A C 1
ATOM 678 O O . LEU A 1 89 ? -6.450 10.112 0.683 1.00 95.31 89 LEU A O 1
ATOM 682 N N . VAL A 1 90 ? -6.963 11.783 -0.727 1.00 95.75 90 VAL A N 1
ATOM 683 C CA . VAL A 1 90 ? -6.519 12.851 0.184 1.00 95.75 90 VAL A CA 1
ATOM 684 C C . VAL A 1 90 ? -7.354 12.843 1.466 1.00 95.75 90 VAL A C 1
ATOM 686 O O . VAL A 1 90 ? -6.783 12.877 2.555 1.00 95.75 90 VAL A O 1
ATOM 689 N N . ALA A 1 91 ? -8.681 12.735 1.349 1.00 94.00 91 ALA A N 1
ATOM 690 C CA . ALA A 1 91 ? -9.574 12.684 2.503 1.00 94.00 91 ALA A CA 1
ATOM 691 C C . ALA A 1 91 ? -9.273 11.478 3.411 1.00 94.00 91 ALA A C 1
ATOM 693 O O . ALA A 1 91 ? -9.152 11.637 4.625 1.00 94.00 91 ALA A O 1
ATOM 694 N N . ILE A 1 92 ? -9.070 10.288 2.834 1.00 94.62 92 ILE A N 1
ATOM 695 C CA . ILE A 1 92 ? -8.710 9.064 3.570 1.00 94.62 92 ILE A CA 1
ATOM 696 C C . ILE A 1 92 ? -7.413 9.257 4.365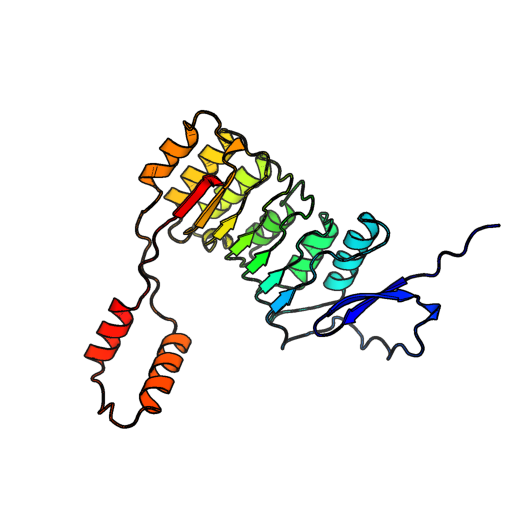 1.00 94.62 92 ILE A C 1
ATOM 698 O O . ILE A 1 92 ? -7.362 8.950 5.559 1.00 94.62 92 ILE A O 1
ATOM 702 N N . LEU A 1 93 ? -6.366 9.773 3.715 1.00 95.25 93 LEU A N 1
ATOM 703 C CA . LEU A 1 93 ? -5.045 9.946 4.325 1.00 95.25 93 LEU A CA 1
ATOM 704 C C . LEU A 1 93 ? -5.060 10.996 5.446 1.00 95.25 93 LEU A C 1
ATOM 706 O O . LEU A 1 93 ? -4.373 10.823 6.451 1.00 95.25 93 LEU A O 1
ATOM 710 N N . GLN A 1 94 ? -5.871 12.048 5.309 1.00 93.69 94 GLN A N 1
ATOM 711 C CA . GLN A 1 94 ? -6.068 13.060 6.352 1.00 93.69 94 GLN A CA 1
ATOM 712 C C . GLN A 1 94 ? -6.873 12.521 7.541 1.00 93.69 94 GLN A C 1
ATOM 714 O O . GLN A 1 94 ? -6.539 12.797 8.695 1.00 93.69 94 GLN A O 1
ATOM 719 N N . ALA A 1 95 ? -7.908 11.726 7.271 1.00 91.69 95 ALA A N 1
ATOM 720 C CA . ALA A 1 95 ? -8.754 11.140 8.302 1.00 91.69 95 ALA A CA 1
ATOM 721 C C . ALA A 1 95 ? -8.032 10.053 9.112 1.00 91.69 95 ALA A C 1
ATOM 723 O O . ALA A 1 95 ? -8.321 9.882 10.296 1.00 91.69 95 ALA A O 1
ATOM 724 N N . CYS A 1 96 ? -7.096 9.320 8.498 1.00 93.69 96 CYS A N 1
ATOM 725 C CA . CYS A 1 96 ? -6.495 8.107 9.064 1.00 93.69 96 CYS A CA 1
ATOM 726 C C . CYS A 1 96 ? -4.962 8.227 9.232 1.00 93.69 96 CYS A C 1
ATOM 728 O O . CYS A 1 96 ? -4.207 7.497 8.586 1.00 93.69 96 CYS A O 1
ATOM 730 N N . PRO A 1 97 ? -4.450 9.089 10.132 1.00 92.44 97 PRO A N 1
ATOM 731 C CA . PRO A 1 97 ? -3.011 9.381 10.232 1.00 92.44 97 PRO A CA 1
ATOM 732 C C . PRO A 1 97 ? -2.144 8.208 10.729 1.00 92.44 97 PRO A C 1
ATOM 734 O O . PRO A 1 97 ? -0.920 8.229 10.593 1.00 92.44 97 PRO A O 1
ATOM 737 N N . ASN A 1 98 ? -2.748 7.184 11.341 1.00 93.00 98 ASN A N 1
ATOM 738 C CA . ASN A 1 98 ? -2.044 6.003 11.859 1.00 93.00 98 ASN A CA 1
ATOM 739 C C . ASN A 1 98 ? -2.304 4.735 11.035 1.00 93.00 98 ASN A C 1
ATOM 741 O O . ASN A 1 98 ? -2.013 3.631 11.505 1.00 93.00 98 ASN A O 1
ATOM 745 N N . LEU A 1 99 ? -2.816 4.890 9.812 1.00 95.50 99 LEU A N 1
ATOM 746 C CA . LEU A 1 99 ? -3.093 3.771 8.929 1.00 95.50 99 LEU A CA 1
ATOM 747 C C . LEU A 1 99 ? -1.802 3.011 8.589 1.00 95.50 99 LEU A C 1
ATOM 749 O O . LEU A 1 99 ? -0.802 3.604 8.179 1.00 95.50 99 LEU A O 1
ATOM 753 N N . ARG A 1 100 ? -1.832 1.688 8.772 1.00 96.44 100 ARG A N 1
ATOM 754 C CA . ARG A 1 100 ? -0.714 0.770 8.501 1.00 96.44 100 ARG A CA 1
ATOM 755 C C . ARG A 1 100 ? -0.981 -0.122 7.300 1.00 96.44 100 ARG A C 1
ATOM 757 O O . ARG A 1 100 ? -0.045 -0.466 6.589 1.00 96.44 100 ARG A O 1
ATOM 764 N N . ILE A 1 101 ? -2.232 -0.510 7.091 1.00 97.69 101 ILE A N 1
ATOM 765 C CA . ILE A 1 101 ? -2.652 -1.376 5.995 1.00 97.69 101 ILE A CA 1
ATOM 766 C C . ILE A 1 101 ? -3.702 -0.620 5.196 1.00 97.69 101 ILE A C 1
ATOM 768 O O . ILE A 1 101 ? -4.736 -0.240 5.749 1.00 97.69 101 ILE A O 1
ATOM 772 N N . LEU A 1 102 ? -3.417 -0.409 3.917 1.00 98.00 102 LEU A N 1
ATOM 773 C CA . LEU A 1 102 ? -4.328 0.213 2.973 1.00 98.00 102 LEU A CA 1
ATOM 774 C C . LEU A 1 102 ? -4.491 -0.712 1.770 1.00 98.00 102 LEU A C 1
ATOM 776 O O . LEU A 1 102 ? -3.517 -1.006 1.073 1.00 98.00 102 LEU A O 1
ATOM 780 N N . ASP A 1 103 ? -5.716 -1.178 1.569 1.00 98.12 103 ASP A N 1
ATOM 781 C CA . ASP A 1 103 ? -6.086 -2.037 0.456 1.00 98.12 103 ASP A CA 1
ATOM 782 C C . ASP A 1 103 ? -7.000 -1.284 -0.517 1.00 98.12 103 ASP A C 1
ATOM 784 O O . ASP A 1 103 ? -8.116 -0.907 -0.158 1.00 98.12 103 ASP A O 1
ATOM 788 N N . LEU A 1 104 ? -6.470 -1.025 -1.713 1.00 97.44 104 LEU A N 1
ATOM 789 C CA . LEU A 1 104 ? -7.084 -0.266 -2.805 1.00 97.44 104 LEU A CA 1
ATOM 790 C C . LEU A 1 104 ? -7.117 -1.099 -4.095 1.00 97.44 104 LEU A C 1
ATOM 792 O O . LEU A 1 104 ? -6.953 -0.567 -5.192 1.00 97.44 104 LEU A O 1
ATOM 796 N N . GLU A 1 105 ? -7.234 -2.417 -3.970 1.00 97.38 105 GLU A N 1
ATOM 797 C CA . GLU A 1 105 ? -7.391 -3.315 -5.114 1.00 97.38 105 GLU A CA 1
ATOM 798 C C . GLU A 1 105 ? -8.595 -2.915 -5.982 1.00 97.38 105 GLU A C 1
ATOM 800 O O . GLU A 1 105 ? -9.638 -2.534 -5.451 1.00 97.38 105 GLU A O 1
ATOM 805 N N . ALA A 1 106 ? -8.436 -2.964 -7.307 1.00 95.75 106 ALA A N 1
ATOM 806 C CA . ALA A 1 106 ? -9.504 -2.678 -8.269 1.00 95.75 106 ALA A CA 1
ATOM 807 C C . ALA A 1 106 ? -10.218 -1.325 -8.047 1.00 95.75 106 ALA A C 1
ATOM 809 O O . ALA A 1 106 ? -11.437 -1.222 -8.136 1.00 95.75 106 ALA A O 1
ATOM 810 N N . CYS A 1 107 ? -9.459 -0.266 -7.742 1.00 95.31 107 CYS A N 1
ATOM 811 C CA . CYS A 1 107 ? -10.004 1.072 -7.472 1.00 95.31 107 CYS A CA 1
ATOM 812 C C . CYS A 1 107 ? -9.888 2.058 -8.652 1.00 95.31 107 CYS A C 1
ATOM 814 O O . CYS A 1 107 ? -10.083 3.265 -8.480 1.00 95.31 107 CYS A O 1
ATOM 816 N N . GLU A 1 108 ? -9.504 1.560 -9.833 1.00 93.69 108 GLU A N 1
ATOM 817 C CA . GLU A 1 108 ? -9.245 2.334 -11.059 1.00 93.69 108 GLU A CA 1
ATOM 818 C C . GLU A 1 108 ? -8.239 3.491 -10.894 1.00 93.69 108 GLU A C 1
ATOM 820 O O . GLU A 1 108 ? -8.266 4.508 -11.599 1.00 93.69 108 GLU A O 1
ATOM 825 N N . LEU A 1 109 ? -7.298 3.351 -9.960 1.00 95.06 109 LEU A N 1
ATOM 826 C CA . LEU A 1 109 ? -6.318 4.384 -9.660 1.00 95.06 109 LEU A CA 1
ATOM 827 C C . LEU A 1 109 ? -5.342 4.560 -10.820 1.00 95.06 109 LEU A C 1
ATOM 829 O O . LEU A 1 109 ? -4.504 3.700 -11.082 1.00 95.06 109 LEU A O 1
ATOM 833 N N . GLN A 1 110 ? -5.384 5.726 -11.459 1.00 93.62 110 GLN A N 1
ATOM 834 C CA . GLN A 1 110 ? -4.381 6.126 -12.453 1.00 93.62 110 GLN A CA 1
ATOM 835 C C . GLN A 1 110 ? -3.120 6.719 -11.808 1.00 93.62 110 GLN A C 1
ATOM 837 O O . GLN A 1 110 ? -2.036 6.713 -12.391 1.00 93.62 110 GLN A O 1
ATOM 842 N N . SER A 1 111 ? -3.252 7.257 -10.593 1.00 94.62 111 SER A N 1
ATOM 843 C CA . SER A 1 111 ? -2.161 7.903 -9.869 1.00 94.62 111 SER A CA 1
ATOM 844 C C . SER A 1 111 ? -2.281 7.682 -8.367 1.00 94.62 111 SER A C 1
ATOM 846 O O . SER A 1 111 ? -3.358 7.817 -7.789 1.00 94.62 111 SER A O 1
ATOM 848 N N . ILE A 1 112 ? -1.141 7.411 -7.733 1.00 96.25 112 ILE A N 1
ATOM 849 C CA . ILE A 1 112 ? -0.992 7.294 -6.273 1.00 96.25 112 ILE A CA 1
ATOM 850 C C . ILE A 1 112 ? -0.276 8.510 -5.680 1.00 96.25 112 ILE A C 1
ATOM 852 O O . ILE A 1 112 ? 0.203 8.474 -4.547 1.00 96.25 112 ILE A O 1
ATOM 856 N N . ASN A 1 113 ? -0.195 9.604 -6.436 1.00 96.12 113 ASN A N 1
ATOM 857 C CA . ASN A 1 113 ? 0.491 10.814 -6.014 1.00 96.12 113 ASN A CA 1
ATOM 858 C C . ASN A 1 113 ? 0.026 11.359 -4.640 1.00 96.12 113 ASN A C 1
ATOM 860 O O . ASN A 1 113 ? 0.900 11.734 -3.867 1.00 96.12 113 ASN A O 1
ATOM 864 N N . PRO A 1 114 ? -1.261 11.292 -4.235 1.00 96.38 114 PRO A N 1
ATOM 865 C CA . PRO A 1 114 ? -1.662 11.655 -2.868 1.00 96.38 114 PRO A CA 1
ATOM 866 C C . PRO A 1 114 ? -0.974 10.835 -1.767 1.00 96.38 114 PRO A C 1
ATOM 868 O O . PRO A 1 114 ? -0.634 11.364 -0.712 1.00 96.38 114 PRO A O 1
ATOM 871 N N . ILE A 1 115 ? -0.723 9.544 -2.014 1.00 96.75 115 ILE A N 1
ATOM 872 C CA . ILE A 1 115 ? -0.002 8.667 -1.079 1.00 96.75 115 ILE A CA 1
ATOM 873 C C . ILE A 1 115 ? 1.473 9.092 -1.005 1.00 96.75 115 ILE A C 1
ATOM 875 O O . ILE A 1 115 ? 2.048 9.179 0.080 1.00 96.75 115 ILE A O 1
ATOM 879 N N . ILE A 1 116 ? 2.080 9.412 -2.152 1.00 96.50 116 ILE A N 1
ATOM 880 C CA . ILE A 1 116 ? 3.456 9.925 -2.257 1.00 96.50 116 ILE A CA 1
ATOM 881 C C . ILE A 1 116 ? 3.603 11.269 -1.528 1.00 96.50 116 ILE A C 1
ATOM 883 O O . ILE A 1 116 ? 4.544 11.448 -0.751 1.00 96.50 116 ILE A O 1
ATOM 887 N N . GLU A 1 117 ? 2.673 12.202 -1.746 1.00 96.25 117 GLU A N 1
ATOM 888 C CA . GLU A 1 117 ? 2.607 13.499 -1.063 1.00 96.25 117 GLU A CA 1
ATOM 889 C C . GLU A 1 117 ? 2.510 13.291 0.455 1.00 96.25 117 GLU A C 1
ATOM 891 O O . GLU A 1 117 ? 3.280 13.887 1.210 1.00 96.25 117 GLU A O 1
ATOM 896 N N . ALA A 1 118 ? 1.650 12.376 0.912 1.00 95.62 118 ALA A N 1
ATOM 897 C CA . ALA A 1 118 ? 1.489 12.080 2.333 1.00 95.62 118 ALA A CA 1
ATOM 898 C C . ALA A 1 118 ? 2.737 11.434 2.966 1.00 95.62 118 ALA A C 1
ATOM 900 O O . ALA A 1 118 ? 3.073 11.746 4.113 1.00 95.62 118 ALA A O 1
ATOM 901 N N . TYR A 1 119 ? 3.464 10.574 2.242 1.00 95.62 119 TYR A N 1
ATOM 902 C CA . TYR A 1 119 ? 4.770 10.081 2.693 1.00 95.62 119 TYR A CA 1
ATOM 903 C C . TYR A 1 119 ? 5.808 11.201 2.766 1.00 95.62 119 TYR A C 1
ATOM 905 O O . TYR A 1 119 ? 6.519 11.310 3.764 1.00 95.62 119 TYR A O 1
ATOM 913 N N . THR A 1 120 ? 5.867 12.057 1.747 1.00 95.06 120 THR A N 1
ATOM 914 C CA . THR A 1 120 ? 6.804 13.192 1.689 1.00 95.06 120 THR A CA 1
ATOM 915 C C . THR A 1 120 ? 6.560 14.168 2.840 1.00 95.06 120 THR A C 1
ATOM 917 O O . THR A 1 120 ? 7.501 14.626 3.484 1.00 95.06 120 THR A O 1
ATOM 920 N N . ALA A 1 121 ? 5.291 14.418 3.169 1.00 94.06 121 ALA A N 1
ATOM 921 C CA . ALA A 1 121 ? 4.877 15.255 4.291 1.00 94.06 121 ALA A CA 1
ATOM 922 C C . ALA A 1 121 ? 4.995 14.565 5.665 1.00 94.06 121 ALA A C 1
ATOM 924 O O . ALA A 1 121 ? 4.674 15.173 6.684 1.00 94.06 121 ALA A O 1
ATOM 925 N N . SER A 1 122 ? 5.430 13.300 5.729 1.00 92.62 122 SER A N 1
ATOM 926 C CA . SER A 1 122 ? 5.458 12.498 6.964 1.00 92.62 122 SER A CA 1
ATOM 927 C C . SER A 1 122 ? 4.103 12.361 7.673 1.00 92.62 122 SER A C 1
ATOM 929 O O . SER A 1 122 ? 4.038 12.141 8.884 1.00 92.62 122 SER A O 1
ATOM 931 N N . GLN A 1 123 ? 3.016 12.448 6.905 1.00 90.69 123 GLN A N 1
ATOM 932 C CA . GLN A 1 123 ? 1.630 12.334 7.370 1.00 90.69 123 GLN A CA 1
ATOM 933 C C . GLN A 1 123 ? 1.073 10.911 7.242 1.00 90.69 123 GLN A C 1
ATOM 935 O O . GLN A 1 123 ? -0.012 10.626 7.735 1.00 90.69 123 GLN A O 1
ATOM 940 N N . CYS A 1 124 ? 1.821 10.008 6.605 1.00 88.81 124 CYS A N 1
ATOM 941 C CA . CYS A 1 124 ? 1.426 8.625 6.381 1.00 88.81 124 CYS A CA 1
ATOM 942 C C . CYS A 1 124 ? 2.463 7.641 6.941 1.00 88.81 124 CYS A C 1
ATOM 944 O O . CYS A 1 124 ? 3.664 7.921 6.978 1.00 88.81 124 CYS A O 1
ATOM 946 N N . ARG A 1 125 ? 1.994 6.474 7.399 1.00 93.00 125 ARG A N 1
ATOM 947 C CA . ARG A 1 125 ? 2.815 5.405 7.994 1.00 93.00 125 ARG A CA 1
ATOM 948 C C . ARG A 1 125 ? 2.422 4.016 7.484 1.00 93.00 125 ARG A C 1
ATOM 950 O O . ARG A 1 125 ? 2.637 3.034 8.190 1.00 93.00 125 ARG A O 1
ATOM 957 N N . ILE A 1 126 ? 1.847 3.943 6.283 1.00 96.62 126 ILE A N 1
ATOM 958 C CA . ILE A 1 126 ? 1.417 2.680 5.682 1.00 96.62 126 ILE A CA 1
ATOM 959 C C . ILE A 1 126 ? 2.631 1.747 5.545 1.00 96.62 126 ILE A C 1
ATOM 961 O O . ILE A 1 126 ? 3.682 2.137 5.035 1.00 96.62 126 ILE A O 1
ATOM 965 N N . GLU A 1 127 ? 2.467 0.521 6.033 1.00 96.25 127 GLU A N 1
ATOM 966 C CA . GLU A 1 127 ? 3.431 -0.580 5.988 1.00 96.25 127 GLU A CA 1
ATOM 967 C C . GLU A 1 127 ? 3.032 -1.631 4.939 1.00 96.25 127 GLU A C 1
ATOM 969 O O . GLU A 1 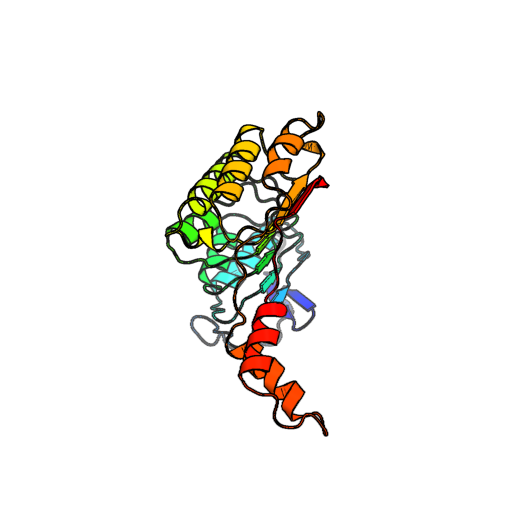127 ? 3.898 -2.310 4.394 1.00 96.25 127 GLU A O 1
ATOM 974 N N . SER A 1 128 ? 1.737 -1.767 4.642 1.00 97.75 128 SER A N 1
ATOM 975 C CA . SER A 1 128 ? 1.200 -2.682 3.634 1.00 97.75 128 SER A CA 1
ATOM 976 C C . SER A 1 128 ? 0.278 -1.927 2.690 1.00 97.75 128 SER A C 1
ATOM 978 O O . SER A 1 128 ? -0.754 -1.413 3.124 1.00 97.75 128 SER A O 1
ATOM 980 N N . LEU A 1 129 ? 0.642 -1.889 1.412 1.00 98.06 129 LEU A N 1
ATOM 981 C CA . LEU A 1 129 ? -0.091 -1.182 0.371 1.00 98.06 129 LEU A CA 1
ATOM 982 C C . LEU A 1 129 ? -0.482 -2.159 -0.743 1.00 98.06 129 LEU A C 1
ATOM 984 O O . LEU A 1 129 ? 0.380 -2.646 -1.478 1.00 98.06 129 LEU A O 1
ATOM 988 N N . ASN A 1 130 ? -1.777 -2.445 -0.863 1.00 98.31 130 ASN A N 1
ATOM 989 C CA . ASN A 1 130 ? -2.312 -3.220 -1.979 1.00 98.31 130 ASN A CA 1
ATOM 990 C C . ASN A 1 130 ? -2.892 -2.267 -3.027 1.00 98.31 130 ASN A C 1
ATOM 992 O O . ASN A 1 130 ? -3.810 -1.508 -2.731 1.00 98.31 130 ASN A O 1
ATOM 996 N N . LEU A 1 131 ? -2.321 -2.296 -4.228 1.00 97.75 131 LEU A N 1
ATOM 997 C CA . LEU A 1 131 ? -2.741 -1.525 -5.397 1.00 97.75 131 LEU A CA 1
ATOM 998 C C . LEU A 1 131 ? -3.049 -2.460 -6.572 1.00 97.75 131 LEU A C 1
ATOM 1000 O O . LEU A 1 131 ? -2.994 -2.016 -7.716 1.00 97.75 131 LEU A O 1
ATOM 1004 N N . ALA A 1 132 ? -3.316 -3.745 -6.323 1.00 97.50 132 ALA A N 1
ATOM 1005 C CA . ALA A 1 132 ? -3.596 -4.705 -7.386 1.00 97.50 132 ALA A CA 1
ATOM 1006 C C . ALA A 1 132 ? -4.737 -4.245 -8.306 1.00 97.50 132 ALA A C 1
ATOM 1008 O O . ALA A 1 132 ? -5.632 -3.526 -7.870 1.00 97.50 132 ALA A O 1
ATOM 1009 N N . ASP A 1 133 ? -4.669 -4.621 -9.580 1.00 96.50 133 ASP A N 1
ATOM 1010 C CA . ASP A 1 133 ? -5.703 -4.365 -10.587 1.00 96.50 133 ASP A CA 1
ATOM 1011 C C . ASP A 1 133 ? -6.098 -2.883 -10.702 1.00 96.50 133 ASP A C 1
ATOM 1013 O O . ASP A 1 133 ? -7.262 -2.507 -10.768 1.00 96.50 133 ASP A O 1
ATOM 1017 N N . ASN A 1 134 ? -5.090 -2.010 -10.725 1.00 96.56 134 ASN A N 1
ATOM 1018 C CA . ASN A 1 134 ? -5.249 -0.581 -10.982 1.00 96.56 134 ASN A CA 1
ATOM 1019 C C . ASN A 1 134 ? -4.506 -0.164 -12.266 1.00 96.56 134 ASN A C 1
ATOM 1021 O O . ASN A 1 134 ? -3.948 -0.976 -13.006 1.00 96.56 134 ASN A O 1
ATOM 1025 N N . HIS A 1 135 ? -4.472 1.140 -12.537 1.00 95.31 135 HIS A N 1
ATOM 1026 C CA . HIS A 1 135 ? -3.784 1.734 -13.682 1.00 95.31 135 HIS A CA 1
ATOM 1027 C C . HIS A 1 135 ? -2.652 2.670 -13.245 1.00 95.31 135 HIS A C 1
ATOM 1029 O O . HIS A 1 135 ? -2.433 3.718 -13.854 1.00 95.31 135 HIS A O 1
ATOM 1035 N N . VAL A 1 136 ? -1.932 2.310 -12.174 1.00 94.75 136 VAL A N 1
ATOM 1036 C CA . VAL A 1 136 ? -0.970 3.212 -11.533 1.00 94.75 136 VAL A CA 1
ATOM 1037 C C . VAL A 1 136 ? 0.141 3.597 -12.507 1.00 94.75 136 VAL A C 1
ATOM 1039 O O . VAL A 1 136 ? 0.878 2.754 -13.022 1.00 94.75 136 VAL A O 1
ATOM 1042 N N . ALA A 1 137 ? 0.291 4.903 -12.728 1.00 91.38 137 ALA A N 1
ATOM 1043 C CA . ALA A 1 137 ? 1.294 5.441 -13.629 1.00 91.38 137 ALA A CA 1
ATOM 1044 C C . ALA A 1 137 ? 2.718 5.023 -13.222 1.00 91.38 137 ALA A C 1
ATOM 1046 O O . ALA A 1 137 ? 3.145 5.180 -12.077 1.00 91.38 137 ALA A O 1
ATOM 1047 N N . ASN A 1 138 ? 3.520 4.597 -14.204 1.00 92.38 138 ASN A N 1
ATOM 1048 C CA . ASN A 1 138 ? 4.916 4.199 -13.990 1.00 92.38 138 ASN A CA 1
ATOM 1049 C C . ASN A 1 138 ? 5.759 5.286 -13.292 1.00 92.38 138 ASN A C 1
ATOM 1051 O O . ASN A 1 138 ? 6.660 4.968 -12.518 1.00 92.38 138 ASN A O 1
ATOM 1055 N N . ARG A 1 139 ? 5.463 6.569 -13.548 1.00 95.00 139 ARG A N 1
ATOM 1056 C CA . ARG A 1 139 ? 6.117 7.703 -12.877 1.00 95.00 139 ARG A CA 1
ATOM 1057 C C . ARG A 1 139 ? 5.949 7.634 -11.357 1.00 95.00 139 ARG A C 1
ATOM 1059 O O . ARG A 1 139 ? 6.928 7.827 -10.639 1.00 95.00 139 ARG A O 1
ATOM 1066 N N . ASP A 1 140 ? 4.744 7.325 -10.894 1.00 95.69 140 ASP A N 1
ATOM 1067 C CA . ASP A 1 140 ? 4.423 7.272 -9.471 1.00 95.69 140 ASP A CA 1
ATOM 1068 C C . ASP A 1 140 ? 5.108 6.075 -8.800 1.00 95.69 140 ASP A C 1
ATOM 1070 O O . ASP A 1 140 ? 5.642 6.207 -7.703 1.00 95.69 140 ASP A O 1
ATOM 1074 N N . ILE A 1 141 ? 5.200 4.928 -9.486 1.00 95.31 141 ILE A N 1
ATOM 1075 C CA . ILE A 1 141 ? 5.963 3.767 -8.995 1.00 95.31 141 ILE A CA 1
ATOM 1076 C C . ILE A 1 141 ? 7.442 4.115 -8.802 1.00 95.31 141 ILE A C 1
ATOM 1078 O O . ILE A 1 141 ? 8.022 3.804 -7.760 1.00 95.31 141 ILE A O 1
ATOM 1082 N N . VAL A 1 142 ? 8.064 4.784 -9.779 1.00 96.06 142 VAL A N 1
ATOM 1083 C CA . VAL A 1 142 ? 9.471 5.213 -9.685 1.00 96.06 142 VAL A CA 1
ATOM 1084 C C . VAL A 1 142 ? 9.674 6.195 -8.528 1.00 96.06 142 VAL A C 1
ATOM 1086 O O . VAL A 1 142 ? 10.677 6.125 -7.817 1.00 96.06 142 VAL A O 1
ATOM 1089 N N . GLU A 1 143 ? 8.727 7.102 -8.318 1.00 96.31 143 GLU A N 1
ATOM 1090 C CA . GLU A 1 143 ? 8.765 8.063 -7.222 1.00 96.31 143 GLU A CA 1
ATOM 1091 C C . GLU A 1 143 ? 8.579 7.413 -5.846 1.00 96.31 143 GLU A C 1
ATOM 1093 O O . GLU A 1 143 ? 9.365 7.687 -4.937 1.00 96.31 143 GLU A O 1
ATOM 1098 N N . LEU A 1 144 ? 7.635 6.480 -5.710 1.00 96.31 144 LEU A N 1
ATOM 1099 C CA . LEU A 1 144 ? 7.481 5.671 -4.505 1.00 96.31 144 LEU A CA 1
ATOM 1100 C C . LEU A 1 144 ? 8.771 4.896 -4.196 1.00 96.31 144 LEU A C 1
ATOM 1102 O O . LEU A 1 144 ? 9.250 4.924 -3.065 1.00 96.31 144 LEU A O 1
ATOM 1106 N N . CYS A 1 145 ? 9.385 4.269 -5.204 1.00 96.00 145 CYS A N 1
ATOM 1107 C CA . CYS A 1 145 ? 10.662 3.567 -5.052 1.00 96.00 145 CYS A CA 1
ATOM 1108 C C . CYS A 1 145 ? 11.771 4.497 -4.544 1.00 96.00 145 CYS A C 1
ATOM 1110 O O . CYS A 1 145 ? 12.540 4.115 -3.664 1.00 96.00 145 CYS A O 1
ATOM 1112 N N . ARG A 1 146 ? 11.835 5.733 -5.054 1.00 95.69 146 ARG A N 1
ATOM 1113 C CA . ARG A 1 146 ? 12.798 6.743 -4.596 1.00 95.69 146 ARG A CA 1
ATOM 1114 C C . ARG A 1 146 ? 12.614 7.068 -3.115 1.00 95.69 146 ARG A C 1
ATOM 1116 O O . ARG A 1 146 ? 13.610 7.172 -2.406 1.00 95.69 146 ARG A O 1
ATOM 1123 N N . LEU A 1 147 ? 11.369 7.206 -2.657 1.00 95.19 147 LEU A N 1
ATOM 1124 C CA . LEU A 1 147 ? 11.060 7.437 -1.245 1.00 95.19 147 LEU A CA 1
ATOM 1125 C C . LEU A 1 147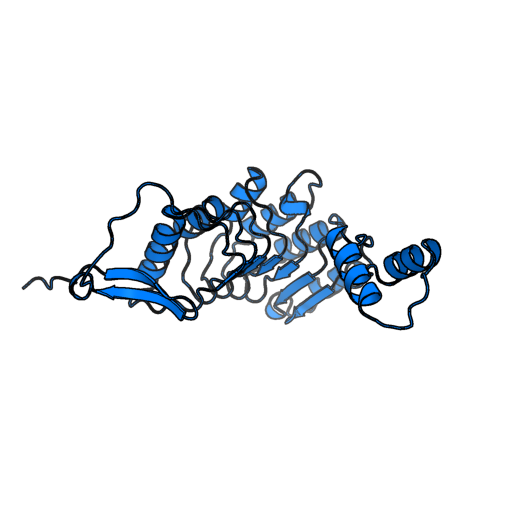 ? 11.412 6.222 -0.378 1.00 95.19 147 LEU A C 1
ATOM 1127 O O . LEU A 1 147 ? 11.944 6.400 0.710 1.00 95.19 147 LEU A O 1
ATOM 1131 N N . VAL A 1 148 ? 11.167 4.999 -0.856 1.00 94.50 148 VAL A N 1
ATOM 1132 C CA . VAL A 1 148 ? 11.533 3.759 -0.142 1.00 94.50 148 VAL A CA 1
ATOM 1133 C C . VAL A 1 148 ? 13.051 3.623 0.024 1.00 94.50 148 VAL A C 1
ATOM 1135 O O . VAL A 1 148 ? 13.504 3.122 1.050 1.00 94.50 148 VAL A O 1
ATOM 1138 N N . CYS A 1 149 ? 13.843 4.090 -0.947 1.00 93.12 149 CYS A N 1
ATOM 1139 C CA . CYS A 1 149 ? 15.307 4.105 -0.857 1.00 93.12 149 CYS A CA 1
ATOM 1140 C C . CYS A 1 149 ? 15.863 5.103 0.173 1.00 93.12 149 CYS A C 1
ATOM 1142 O O . CYS A 1 149 ? 17.052 5.047 0.478 1.00 93.12 149 CYS A O 1
ATOM 1144 N N . GLN A 1 150 ? 15.057 6.050 0.659 1.00 92.06 150 GLN A N 1
ATOM 1145 C CA . GLN A 1 150 ? 15.488 7.055 1.627 1.00 92.06 150 GLN A CA 1
ATOM 1146 C C . GLN A 1 150 ? 15.167 6.571 3.042 1.00 92.06 150 GLN A C 1
ATOM 1148 O O . GLN A 1 150 ? 14.009 6.587 3.450 1.00 92.06 150 GLN A O 1
ATOM 1153 N N . ASP A 1 151 ? 16.181 6.199 3.824 1.00 85.38 151 ASP A N 1
ATOM 1154 C CA . ASP A 1 151 ? 15.980 5.673 5.186 1.00 85.38 151 ASP A CA 1
ATOM 1155 C C . ASP A 1 151 ? 15.216 6.639 6.109 1.00 85.38 151 ASP A C 1
ATOM 1157 O O . ASP A 1 151 ? 14.439 6.207 6.965 1.00 85.38 151 ASP A O 1
ATOM 1161 N N . SER A 1 152 ? 15.391 7.950 5.911 1.00 88.00 152 SER A N 1
ATOM 1162 C CA . SER A 1 152 ? 14.690 9.003 6.655 1.00 88.00 152 SER A CA 1
ATOM 1163 C C . SER A 1 152 ? 13.210 9.148 6.284 1.00 88.00 152 SER A C 1
ATOM 1165 O O . SER A 1 152 ? 12.446 9.725 7.058 1.00 88.00 152 SER A O 1
ATOM 1167 N N . SER A 1 153 ? 12.790 8.637 5.124 1.00 90.81 153 SER A N 1
ATOM 1168 C CA . SER A 1 153 ? 11.406 8.719 4.666 1.00 90.81 153 SER A CA 1
ATOM 1169 C C . SER A 1 153 ? 10.521 7.737 5.438 1.00 90.81 153 SER A C 1
ATOM 1171 O O . SER A 1 153 ? 10.915 6.586 5.633 1.00 90.81 153 SER A O 1
ATOM 1173 N N . PRO A 1 154 ? 9.281 8.102 5.815 1.00 91.69 154 PRO A N 1
ATOM 1174 C CA . PRO A 1 154 ? 8.339 7.138 6.378 1.00 91.69 154 PRO A CA 1
ATOM 1175 C C . PRO A 1 154 ? 8.011 5.985 5.417 1.00 91.69 154 PRO A C 1
ATOM 1177 O O . PRO A 1 154 ? 7.632 4.910 5.882 1.00 91.69 154 PRO A O 1
ATOM 1180 N N . ALA A 1 155 ? 8.201 6.170 4.105 1.00 92.56 155 ALA A N 1
ATOM 1181 C CA . ALA A 1 155 ? 8.037 5.112 3.109 1.00 92.56 155 ALA A CA 1
ATOM 1182 C C . ALA A 1 155 ? 9.055 3.969 3.278 1.00 92.56 155 ALA A C 1
ATOM 1184 O O . ALA A 1 155 ? 8.770 2.845 2.871 1.00 92.56 155 ALA A O 1
ATOM 1185 N N . SER A 1 156 ? 10.200 4.195 3.943 1.00 90.69 156 SER A N 1
ATOM 1186 C CA . SER A 1 156 ? 11.172 3.133 4.265 1.00 90.69 156 SER A CA 1
ATOM 1187 C C . SER A 1 156 ? 10.585 2.043 5.175 1.00 90.69 156 SER A C 1
ATOM 1189 O O . SER A 1 156 ? 11.125 0.940 5.269 1.00 90.69 156 SER A O 1
ATOM 1191 N N . ARG A 1 157 ? 9.445 2.328 5.826 1.00 91.31 157 ARG A N 1
ATOM 1192 C CA . ARG A 1 157 ? 8.690 1.390 6.666 1.00 91.31 157 ARG A CA 1
ATOM 1193 C C . ARG A 1 157 ? 7.799 0.434 5.879 1.00 91.31 157 ARG A C 1
ATOM 1195 O O . ARG A 1 157 ? 7.263 -0.482 6.497 1.00 91.31 157 ARG A O 1
ATOM 1202 N N . LEU A 1 158 ? 7.645 0.622 4.566 1.00 94.81 158 LEU A N 1
ATOM 1203 C CA . LEU A 1 158 ? 6.888 -0.298 3.723 1.00 94.81 158 LEU A CA 1
ATOM 1204 C C . LEU A 1 158 ? 7.481 -1.708 3.789 1.00 94.81 158 LEU A C 1
ATOM 1206 O O . LEU A 1 158 ? 8.681 -1.926 3.618 1.00 94.81 158 LEU A O 1
ATOM 1210 N N . ARG A 1 159 ? 6.599 -2.668 4.043 1.00 94.38 159 ARG A N 1
ATOM 1211 C CA . ARG A 1 159 ? 6.873 -4.100 4.164 1.00 94.38 159 ARG A CA 1
ATOM 1212 C C . ARG A 1 159 ? 6.266 -4.869 3.008 1.00 94.38 159 ARG A C 1
ATOM 1214 O O . ARG A 1 159 ? 6.876 -5.828 2.543 1.00 94.38 159 ARG A O 1
ATOM 1221 N N . GLU A 1 160 ? 5.089 -4.462 2.552 1.00 96.19 160 GLU A N 1
ATOM 1222 C CA . GLU A 1 160 ? 4.328 -5.194 1.546 1.00 96.19 160 GLU A CA 1
ATOM 1223 C C . GLU A 1 160 ? 3.791 -4.230 0.499 1.00 96.19 160 GLU A C 1
ATOM 1225 O O . GLU A 1 160 ? 3.176 -3.216 0.833 1.00 96.19 160 GLU A O 1
ATOM 1230 N N . ILE A 1 161 ? 4.052 -4.548 -0.765 1.00 97.38 161 ILE A N 1
ATOM 1231 C CA . ILE A 1 161 ? 3.517 -3.815 -1.904 1.00 97.38 161 ILE A CA 1
ATOM 1232 C C . ILE A 1 161 ? 2.964 -4.843 -2.890 1.00 97.38 161 ILE A C 1
ATOM 1234 O O . ILE A 1 161 ? 3.691 -5.729 -3.346 1.00 97.38 161 ILE A O 1
ATOM 1238 N N . ASN A 1 162 ? 1.686 -4.720 -3.226 1.00 97.75 162 ASN A N 1
ATOM 1239 C CA . ASN A 1 162 ? 1.074 -5.488 -4.303 1.00 97.75 162 ASN A CA 1
ATOM 1240 C C . ASN A 1 162 ? 0.756 -4.555 -5.474 1.00 97.75 162 ASN A C 1
ATOM 1242 O O . ASN A 1 162 ? 0.025 -3.583 -5.305 1.00 97.75 162 ASN A O 1
ATOM 1246 N N . LEU A 1 163 ? 1.345 -4.844 -6.634 1.00 96.50 163 LEU A N 1
ATOM 1247 C CA . LEU A 1 163 ? 1.155 -4.118 -7.889 1.00 96.50 163 LEU A CA 1
ATOM 1248 C C . LEU A 1 163 ? 0.712 -5.054 -9.023 1.00 96.50 163 LEU A C 1
ATOM 1250 O O . LEU A 1 163 ? 0.902 -4.739 -10.199 1.00 96.50 163 LEU A O 1
ATOM 1254 N N . GLU A 1 164 ? 0.165 -6.222 -8.685 1.00 95.62 164 GLU A N 1
ATOM 1255 C CA . GLU A 1 164 ? -0.495 -7.118 -9.637 1.00 95.62 164 GLU A CA 1
ATOM 1256 C C . GLU A 1 164 ? -1.486 -6.331 -10.519 1.00 95.62 164 GLU A C 1
ATOM 1258 O O . GLU A 1 164 ? -2.002 -5.296 -10.109 1.00 95.62 164 GLU A O 1
ATOM 1263 N N . GLY A 1 165 ? -1.660 -6.722 -11.780 1.00 92.94 165 GLY A N 1
ATOM 1264 C CA . GLY A 1 165 ? -2.591 -6.052 -12.699 1.00 92.94 165 GLY A CA 1
ATOM 1265 C C . GLY A 1 165 ? -2.257 -4.615 -13.137 1.00 92.94 165 GLY A C 1
ATOM 1266 O O . GLY A 1 165 ? -3.011 -4.047 -13.919 1.00 92.94 165 GLY A O 1
ATOM 1267 N N . ASN A 1 166 ? -1.140 -4.009 -12.707 1.00 94.19 166 ASN A N 1
ATOM 1268 C CA . ASN A 1 166 ? -0.794 -2.632 -13.097 1.00 94.19 166 ASN A CA 1
ATOM 1269 C C . ASN A 1 166 ? 0.102 -2.549 -14.349 1.00 94.19 166 ASN A C 1
ATOM 1271 O O . ASN A 1 166 ? 0.979 -3.387 -14.554 1.00 94.19 166 ASN A O 1
ATOM 1275 N N . PRO A 1 167 ? -0.005 -1.491 -15.170 1.00 91.00 167 PRO A N 1
ATOM 1276 C CA . PRO A 1 167 ? 0.870 -1.299 -16.326 1.00 91.00 167 PRO A CA 1
ATOM 1277 C C . PRO A 1 167 ? 2.259 -0.770 -15.910 1.00 91.00 167 PRO A C 1
ATOM 1279 O O . PRO A 1 167 ? 2.547 0.427 -15.991 1.00 91.00 167 PRO A O 1
ATOM 1282 N N . ILE A 1 168 ? 3.156 -1.661 -15.473 1.00 90.69 168 ILE A N 1
ATOM 1283 C CA . ILE A 1 168 ? 4.523 -1.302 -15.057 1.00 90.69 168 ILE A CA 1
ATOM 1284 C C . ILE A 1 168 ? 5.514 -1.527 -16.199 1.00 90.69 168 ILE A C 1
ATOM 1286 O O . ILE A 1 168 ? 5.640 -2.620 -16.744 1.00 90.69 168 ILE A O 1
ATOM 1290 N N . SER A 1 169 ? 6.286 -0.491 -16.532 1.00 91.00 169 SER A N 1
ATOM 1291 C CA . SER A 1 169 ? 7.338 -0.602 -17.548 1.00 91.00 169 SER A CA 1
ATOM 1292 C C . SER A 1 169 ? 8.607 -1.270 -16.998 1.00 91.00 169 SER A C 1
ATOM 1294 O O . SER A 1 169 ? 8.846 -1.303 -15.789 1.00 91.00 169 SER A O 1
ATOM 1296 N N . ARG A 1 170 ? 9.526 -1.676 -17.887 1.00 88.81 170 ARG A N 1
ATOM 1297 C CA . ARG A 1 170 ? 10.860 -2.177 -17.492 1.00 88.81 170 ARG A CA 1
ATOM 1298 C C . ARG A 1 170 ? 11.626 -1.202 -16.585 1.00 88.81 170 ARG A C 1
ATOM 1300 O O . ARG A 1 170 ? 12.353 -1.639 -15.694 1.00 88.81 170 ARG A O 1
ATOM 1307 N N . SER A 1 171 ? 11.446 0.108 -16.776 1.00 90.19 171 SER A N 1
ATOM 1308 C CA . SER A 1 171 ? 12.058 1.128 -15.911 1.00 90.19 171 SER A CA 1
ATOM 1309 C C . SER A 1 171 ? 11.489 1.102 -14.485 1.00 90.19 171 SER A C 1
ATOM 1311 O O . SER A 1 171 ? 12.253 1.172 -13.522 1.00 90.19 171 SER A O 1
ATOM 1313 N N . GLY A 1 172 ? 10.174 0.909 -14.343 1.00 92.19 172 GLY A N 1
ATOM 1314 C CA . GLY A 1 172 ? 9.504 0.750 -13.053 1.00 92.19 172 GLY A CA 1
ATOM 1315 C C . GLY A 1 172 ? 9.945 -0.525 -12.336 1.00 92.19 172 GLY A C 1
ATOM 1316 O O . GLY A 1 172 ? 10.298 -0.475 -11.160 1.00 92.19 172 GLY A O 1
ATOM 1317 N N . LEU A 1 173 ? 10.054 -1.646 -13.059 1.00 92.62 173 LEU A N 1
ATOM 1318 C CA . LEU A 1 173 ? 10.598 -2.901 -12.521 1.00 92.62 173 LEU A CA 1
ATOM 1319 C C . LEU A 1 173 ? 12.049 -2.744 -12.041 1.00 92.62 173 LEU A C 1
ATOM 1321 O O . LEU A 1 173 ? 12.421 -3.257 -10.983 1.00 92.62 173 LEU A O 1
ATOM 1325 N N . HIS A 1 174 ? 12.878 -1.999 -12.778 1.00 91.88 174 HIS A N 1
ATOM 1326 C CA . HIS A 1 174 ? 14.241 -1.701 -12.345 1.00 91.88 174 HIS A CA 1
ATOM 1327 C C . HIS A 1 174 ? 14.264 -0.860 -11.061 1.00 91.88 174 HIS A C 1
ATOM 1329 O O . HIS A 1 174 ? 15.044 -1.168 -10.158 1.00 91.88 174 HIS A O 1
ATOM 1335 N N . ALA A 1 175 ? 13.412 0.166 -10.963 1.00 94.19 175 ALA A N 1
ATOM 1336 C CA . ALA A 1 175 ? 13.290 0.999 -9.769 1.00 94.19 175 ALA A CA 1
ATOM 1337 C C . ALA A 1 175 ? 12.831 0.183 -8.549 1.00 94.19 175 ALA A C 1
ATOM 1339 O O . ALA A 1 175 ? 13.441 0.293 -7.487 1.00 94.19 175 ALA A O 1
ATOM 1340 N N . LEU A 1 176 ? 11.848 -0.708 -8.723 1.00 94.56 176 LEU A N 1
ATOM 1341 C CA . LEU A 1 176 ? 11.378 -1.627 -7.680 1.00 94.56 176 LEU A CA 1
ATOM 1342 C C . LEU A 1 176 ? 12.504 -2.527 -7.177 1.00 94.56 176 LEU A C 1
ATOM 1344 O O . LEU A 1 176 ? 12.720 -2.648 -5.974 1.00 94.56 176 LEU A O 1
ATOM 1348 N N . ARG A 1 177 ? 13.283 -3.117 -8.087 1.00 92.50 177 ARG A N 1
ATOM 1349 C CA . ARG A 1 177 ? 14.441 -3.948 -7.729 1.00 92.50 177 ARG A CA 1
ATOM 1350 C C . ARG A 1 177 ? 15.482 -3.170 -6.918 1.00 92.50 177 ARG A C 1
ATOM 1352 O O . ARG A 1 177 ? 16.045 -3.721 -5.973 1.00 92.50 177 ARG A O 1
ATOM 1359 N N . VAL A 1 178 ? 15.762 -1.917 -7.287 1.00 92.44 178 VAL A N 1
ATOM 1360 C CA . VAL A 1 178 ? 16.678 -1.045 -6.530 1.00 92.44 178 VAL A CA 1
ATOM 1361 C C . VAL A 1 178 ? 16.104 -0.747 -5.144 1.00 92.44 178 VAL A C 1
ATOM 1363 O O . VAL A 1 178 ? 16.796 -0.975 -4.156 1.00 92.44 178 VAL A O 1
ATOM 1366 N N . ALA A 1 179 ? 14.831 -0.354 -5.059 1.00 93.44 179 ALA A N 1
ATOM 1367 C CA . ALA A 1 179 ? 14.152 -0.089 -3.792 1.00 93.44 179 ALA A CA 1
ATOM 1368 C C . ALA A 1 179 ? 14.144 -1.303 -2.859 1.00 93.44 179 ALA A C 1
ATOM 1370 O O . ALA A 1 179 ? 14.408 -1.162 -1.667 1.00 93.44 179 ALA A O 1
ATOM 1371 N N . MET A 1 180 ? 13.930 -2.511 -3.389 1.00 91.69 180 MET A N 1
ATOM 1372 C CA . MET A 1 180 ? 14.038 -3.732 -2.594 1.00 91.69 180 MET A CA 1
ATOM 1373 C C . MET A 1 180 ? 15.454 -3.933 -2.047 1.00 91.69 180 MET A C 1
ATOM 1375 O O . MET A 1 180 ? 15.598 -4.278 -0.884 1.00 91.69 180 MET A O 1
ATOM 1379 N N . ARG A 1 181 ? 16.510 -3.705 -2.838 1.00 90.12 181 ARG A N 1
ATOM 1380 C CA . ARG A 1 181 ? 17.895 -3.863 -2.353 1.00 90.12 181 ARG A CA 1
ATOM 1381 C C . ARG A 1 181 ? 18.263 -2.859 -1.268 1.00 90.12 181 ARG A C 1
ATOM 1383 O O . ARG A 1 181 ? 18.987 -3.225 -0.350 1.00 90.12 181 ARG A O 1
ATOM 1390 N N . SER A 1 182 ? 17.794 -1.623 -1.401 1.00 90.00 182 SER A N 1
ATOM 1391 C CA . SER A 1 182 ? 18.077 -0.549 -0.448 1.00 90.00 182 SER A CA 1
ATOM 1392 C C . SER A 1 182 ? 17.249 -0.669 0.829 1.00 90.00 182 SER A C 1
ATOM 1394 O O . SER A 1 182 ? 17.748 -0.374 1.908 1.00 90.00 182 SER A O 1
ATOM 1396 N N . SER A 1 183 ? 16.002 -1.131 0.735 1.00 89.19 183 SER A N 1
ATOM 1397 C CA . SER A 1 183 ? 15.148 -1.308 1.907 1.00 89.19 183 SER A CA 1
ATOM 1398 C C . SER A 1 183 ? 15.598 -2.500 2.752 1.00 89.19 183 SER A C 1
ATOM 1400 O O . SER A 1 183 ? 15.886 -3.578 2.235 1.00 89.19 183 SER A O 1
ATOM 1402 N N . SER A 1 184 ? 15.569 -2.346 4.073 1.00 85.00 184 SER A N 1
ATOM 1403 C CA . SER A 1 184 ? 15.747 -3.441 5.038 1.00 85.00 184 SER A CA 1
ATOM 1404 C C . SER A 1 184 ? 14.425 -4.066 5.502 1.00 85.00 184 SER A C 1
ATOM 1406 O O . SER A 1 184 ? 14.440 -5.064 6.217 1.00 85.00 184 SER A O 1
ATOM 1408 N N . ARG A 1 185 ? 13.277 -3.499 5.102 1.00 88.62 185 ARG A N 1
ATOM 1409 C CA . ARG A 1 185 ? 11.945 -3.862 5.626 1.00 88.62 185 ARG A CA 1
ATOM 1410 C C . ARG A 1 185 ? 10.995 -4.423 4.580 1.00 88.62 185 ARG A C 1
ATOM 1412 O O . ARG A 1 185 ? 10.123 -5.218 4.928 1.00 88.62 185 ARG A O 1
ATOM 1419 N N . LEU A 1 186 ? 11.166 -4.041 3.313 1.00 91.69 186 LEU A N 1
ATOM 1420 C CA . LEU A 1 186 ? 10.319 -4.505 2.219 1.00 91.69 186 LEU A CA 1
ATOM 1421 C C . LEU A 1 186 ? 10.508 -6.016 2.030 1.00 91.69 186 LEU A C 1
ATOM 1423 O O . LEU A 1 186 ? 11.554 -6.472 1.554 1.00 91.69 186 LEU A O 1
ATOM 1427 N N . ARG A 1 187 ? 9.496 -6.784 2.443 1.00 91.94 187 ARG A N 1
ATOM 1428 C CA . ARG A 1 187 ? 9.501 -8.249 2.521 1.00 91.94 187 ARG A CA 1
ATOM 1429 C C . ARG A 1 187 ? 8.637 -8.916 1.468 1.00 91.94 187 ARG A C 1
ATOM 1431 O O . ARG A 1 187 ? 8.927 -10.052 1.122 1.00 91.94 187 ARG A O 1
ATOM 1438 N N . LEU A 1 188 ? 7.605 -8.250 0.962 1.00 93.81 188 LEU A N 1
ATOM 1439 C CA . LEU A 1 188 ? 6.707 -8.811 -0.040 1.00 93.81 188 LEU A CA 1
ATOM 1440 C C . LEU A 1 188 ? 6.521 -7.821 -1.185 1.00 93.81 188 LEU A C 1
ATOM 1442 O O . LEU A 1 188 ? 6.112 -6.683 -0.966 1.00 93.81 188 LEU A O 1
ATOM 1446 N N . LEU A 1 189 ? 6.804 -8.286 -2.397 1.00 95.44 189 LEU A N 1
ATOM 1447 C CA . LEU A 1 189 ? 6.439 -7.613 -3.635 1.00 95.44 189 LEU A CA 1
ATOM 1448 C C . LEU A 1 189 ? 5.641 -8.589 -4.499 1.00 95.44 189 LEU A C 1
ATOM 1450 O O . LEU A 1 189 ? 6.112 -9.697 -4.759 1.00 95.44 189 LEU A O 1
ATOM 1454 N N . VAL A 1 190 ? 4.453 -8.185 -4.934 1.00 96.00 190 VAL A N 1
ATOM 1455 C CA . VAL A 1 190 ? 3.619 -8.960 -5.861 1.00 96.00 190 VAL A CA 1
ATOM 1456 C C . VAL A 1 190 ? 3.506 -8.191 -7.176 1.00 96.00 190 VAL A C 1
ATOM 1458 O O . VAL A 1 190 ? 3.235 -6.991 -7.169 1.00 96.00 190 VAL A O 1
ATOM 1461 N N . LEU A 1 191 ? 3.780 -8.874 -8.286 1.00 93.88 191 LEU A N 1
ATOM 1462 C CA . LEU A 1 191 ? 3.803 -8.339 -9.649 1.00 93.88 191 LEU A CA 1
ATOM 1463 C C . LEU A 1 191 ? 3.018 -9.264 -10.582 1.00 93.88 191 LEU A C 1
ATOM 1465 O O . LEU A 1 191 ? 2.886 -10.455 -10.300 1.00 93.88 191 LEU A O 1
ATOM 1469 N N . ALA A 1 192 ? 2.563 -8.736 -11.716 1.00 90.69 192 ALA A N 1
ATOM 1470 C CA . ALA A 1 192 ? 1.917 -9.550 -12.739 1.00 90.69 192 ALA A CA 1
ATOM 1471 C C . ALA A 1 192 ? 2.948 -10.207 -13.670 1.00 90.69 192 ALA A C 1
ATOM 1473 O O . ALA A 1 192 ? 3.920 -9.581 -14.100 1.00 90.69 192 ALA A O 1
ATOM 1474 N N . THR A 1 193 ? 2.715 -11.466 -14.023 1.00 85.06 193 THR A N 1
ATOM 1475 C CA . THR A 1 193 ? 3.477 -12.247 -15.006 1.00 85.06 193 THR A CA 1
ATOM 1476 C C . THR A 1 193 ? 3.425 -11.614 -16.391 1.00 85.06 193 THR A C 1
ATOM 1478 O O . THR A 1 193 ? 4.418 -11.639 -17.116 1.00 85.06 193 THR A O 1
ATOM 1481 N N . SER A 1 194 ? 2.313 -10.955 -16.723 1.00 84.25 194 SER A N 1
ATOM 1482 C CA . SER A 1 194 ? 2.128 -10.211 -17.972 1.00 84.25 194 SER A CA 1
ATOM 1483 C C . SER A 1 194 ? 3.140 -9.074 -18.173 1.00 84.25 194 SER A C 1
ATOM 1485 O O . SER A 1 194 ? 3.392 -8.681 -19.311 1.00 84.25 194 SER A O 1
ATOM 1487 N N . MET A 1 195 ? 3.761 -8.565 -17.100 1.00 80.19 195 MET A N 1
ATOM 1488 C CA . MET A 1 195 ? 4.771 -7.499 -17.171 1.00 80.19 195 MET A CA 1
ATOM 1489 C C . MET A 1 195 ? 6.138 -7.988 -17.671 1.00 80.19 195 MET A C 1
ATOM 1491 O O . MET A 1 195 ? 6.996 -7.171 -18.013 1.00 80.19 195 MET A O 1
ATOM 1495 N N . ASP A 1 196 ? 6.367 -9.302 -17.691 1.00 83.69 196 ASP A N 1
ATOM 1496 C CA . ASP A 1 196 ? 7.621 -9.911 -18.132 1.00 83.69 196 ASP A CA 1
ATOM 1497 C C . ASP A 1 196 ? 7.369 -11.203 -18.928 1.00 83.69 196 ASP A C 1
ATOM 1499 O O . ASP A 1 196 ? 7.712 -12.293 -18.460 1.00 83.69 196 ASP A O 1
ATOM 1503 N N . PRO A 1 197 ? 6.787 -11.101 -20.141 1.00 78.19 197 PRO A N 1
ATOM 1504 C CA . PRO A 1 197 ? 6.435 -12.271 -20.949 1.00 78.19 197 PRO A CA 1
ATOM 1505 C C . PRO A 1 197 ? 7.634 -13.185 -21.237 1.00 78.19 197 PRO A C 1
ATOM 1507 O O . PRO A 1 197 ? 7.494 -14.403 -21.291 1.00 78.19 197 PRO A O 1
ATOM 1510 N N . ASP A 1 198 ? 8.824 -12.590 -21.359 1.00 82.38 198 ASP A N 1
ATOM 1511 C CA . ASP A 1 198 ? 10.069 -13.288 -21.687 1.00 82.38 198 ASP A CA 1
ATOM 1512 C C . ASP A 1 198 ? 10.836 -13.776 -20.439 1.00 82.38 198 ASP A C 1
ATOM 1514 O O . ASP A 1 198 ? 11.935 -14.320 -20.560 1.00 82.38 198 ASP A O 1
ATOM 1518 N N . GLY A 1 199 ? 10.333 -13.526 -19.222 1.00 80.31 199 GLY A N 1
ATOM 1519 C CA . GLY A 1 199 ? 10.975 -13.927 -17.958 1.00 80.31 199 GLY A CA 1
ATOM 1520 C C . GLY A 1 199 ? 12.306 -13.222 -17.637 1.00 80.31 199 GLY A C 1
ATOM 1521 O O . GLY A 1 199 ? 12.990 -13.564 -16.662 1.00 80.31 199 GLY A O 1
ATOM 1522 N N . THR A 1 200 ? 12.702 -12.240 -18.450 1.00 83.06 200 THR A N 1
ATOM 1523 C CA . THR A 1 200 ? 13.994 -11.558 -18.335 1.00 83.06 200 THR A CA 1
ATOM 1524 C C . THR A 1 200 ? 14.044 -10.710 -17.069 1.00 83.06 200 THR A C 1
ATOM 1526 O O . THR A 1 200 ? 15.034 -10.743 -16.333 1.00 83.06 200 THR A O 1
ATOM 1529 N N . CYS A 1 201 ? 12.979 -9.967 -16.767 1.00 81.81 201 CYS A N 1
ATOM 1530 C CA . CYS A 1 201 ? 12.920 -9.128 -15.578 1.00 81.81 201 CYS A CA 1
ATOM 1531 C C . CYS A 1 201 ? 12.847 -9.938 -14.283 1.00 81.81 201 CYS A C 1
ATOM 1533 O O . CYS A 1 201 ? 13.517 -9.573 -13.317 1.00 81.81 201 CYS A O 1
ATOM 1535 N N . ARG A 1 202 ? 12.129 -11.061 -14.267 1.00 84.88 202 ARG A N 1
ATOM 1536 C CA . ARG A 1 202 ? 12.004 -11.970 -13.125 1.00 84.88 202 ARG A CA 1
ATOM 1537 C C . ARG A 1 202 ? 13.358 -12.478 -12.657 1.00 84.88 202 ARG A C 1
ATOM 1539 O O . ARG A 1 202 ? 13.628 -12.465 -11.456 1.00 84.88 202 ARG A O 1
ATOM 1546 N N . SER A 1 203 ? 14.246 -12.814 -13.593 1.00 85.00 203 SER A N 1
ATOM 1547 C CA . SER A 1 203 ? 15.614 -13.233 -13.269 1.00 85.00 203 SER A CA 1
ATOM 1548 C C . SER A 1 203 ? 16.397 -12.171 -12.477 1.00 85.00 203 SER A C 1
ATOM 1550 O O . SER A 1 203 ? 17.166 -12.509 -11.576 1.00 85.00 203 SER A O 1
ATOM 1552 N N . MET A 1 204 ? 16.143 -10.877 -12.721 1.00 86.12 204 MET A N 1
ATOM 1553 C CA . MET A 1 204 ? 16.810 -9.775 -12.015 1.00 86.12 204 MET A CA 1
ATOM 1554 C C . MET A 1 204 ? 16.395 -9.656 -10.543 1.00 86.12 204 MET A C 1
ATOM 1556 O O . MET A 1 204 ? 17.126 -9.051 -9.748 1.00 86.12 204 MET A O 1
ATOM 1560 N N . PHE A 1 205 ? 15.233 -10.206 -10.180 1.00 88.00 205 PHE A N 1
ATOM 1561 C CA . PHE A 1 205 ? 14.751 -10.248 -8.802 1.00 88.00 205 PHE A CA 1
ATOM 1562 C C . PHE A 1 205 ? 15.286 -11.456 -8.033 1.00 88.00 205 PHE A C 1
ATOM 1564 O O . PHE A 1 205 ? 15.293 -11.392 -6.811 1.00 88.00 205 PHE A O 1
ATOM 1571 N N . ASN A 1 206 ? 15.816 -12.495 -8.690 1.00 85.06 206 ASN A N 1
ATOM 1572 C CA . ASN A 1 206 ? 16.341 -13.693 -8.015 1.00 85.06 206 ASN A CA 1
ATOM 1573 C C . ASN A 1 206 ? 17.378 -13.406 -6.912 1.00 85.06 206 ASN A C 1
ATOM 1575 O O . ASN A 1 206 ? 17.256 -14.010 -5.854 1.00 85.06 206 ASN A O 1
ATOM 1579 N N . PRO A 1 207 ? 18.353 -12.484 -7.078 1.00 83.50 207 PRO A N 1
ATOM 1580 C CA . PRO A 1 207 ? 19.325 -12.192 -6.017 1.00 83.50 207 PRO A CA 1
ATOM 1581 C C . PRO A 1 207 ? 18.709 -11.509 -4.791 1.00 83.50 207 PRO A C 1
ATOM 1583 O O . PRO A 1 207 ? 19.321 -11.453 -3.732 1.00 83.50 207 PRO A O 1
ATOM 1586 N N . VAL A 1 208 ? 17.543 -10.892 -4.976 1.00 84.00 208 VAL A N 1
ATOM 1587 C CA . VAL A 1 208 ? 16.843 -10.108 -3.957 1.00 84.00 208 VAL A CA 1
ATOM 1588 C C . VAL A 1 208 ? 15.726 -10.947 -3.331 1.00 84.00 208 VAL A C 1
ATOM 1590 O O . VAL A 1 208 ? 15.429 -10.817 -2.147 1.00 84.00 208 VAL A O 1
ATOM 1593 N N . ALA A 1 209 ? 15.125 -11.841 -4.110 1.00 80.50 209 ALA A N 1
ATOM 1594 C CA . ALA A 1 209 ? 14.220 -12.867 -3.637 1.00 80.50 209 ALA A CA 1
ATOM 1595 C C . ALA A 1 209 ? 14.970 -13.843 -2.722 1.00 80.50 209 ALA A C 1
ATOM 1597 O O . ALA A 1 209 ? 16.123 -14.192 -2.954 1.00 80.50 209 ALA A O 1
ATOM 1598 N N . ASN A 1 210 ? 14.297 -14.286 -1.670 1.00 81.75 210 ASN A N 1
ATOM 1599 C CA . ASN A 1 210 ? 14.810 -15.182 -0.639 1.00 81.75 210 ASN A CA 1
ATOM 1600 C C . ASN A 1 210 ? 15.933 -14.620 0.250 1.00 81.75 210 ASN A C 1
ATOM 1602 O O . ASN A 1 210 ? 16.493 -15.356 1.058 1.00 81.75 210 ASN A O 1
ATOM 1606 N N . GLN A 1 211 ? 16.232 -13.322 0.164 1.00 84.00 211 GLN A N 1
ATOM 1607 C CA . GLN A 1 211 ? 17.151 -12.678 1.098 1.00 84.00 211 GLN A CA 1
ATOM 1608 C C . GLN A 1 211 ? 16.537 -12.639 2.509 1.00 84.00 211 GLN A C 1
ATOM 1610 O O . GLN A 1 211 ? 15.395 -12.200 2.676 1.00 84.00 211 GLN A O 1
ATOM 1615 N N . GLU A 1 212 ? 17.290 -13.075 3.524 1.00 82.19 212 GLU A N 1
ATOM 1616 C CA . GLU A 1 212 ? 16.907 -12.888 4.928 1.00 82.19 212 GLU A CA 1
ATOM 1617 C C . GLU A 1 212 ? 16.961 -11.395 5.275 1.00 82.19 212 GLU A C 1
ATOM 1619 O O . GLU A 1 212 ? 17.965 -10.716 5.044 1.00 82.19 212 GLU A O 1
ATOM 1624 N N . LEU A 1 213 ? 15.862 -10.875 5.813 1.00 83.25 213 LEU A N 1
ATOM 1625 C CA . LEU A 1 213 ? 15.799 -9.520 6.342 1.00 83.25 213 LEU A CA 1
ATOM 1626 C C . LEU A 1 213 ? 16.223 -9.504 7.812 1.00 83.25 213 LEU A C 1
ATOM 1628 O O . LEU A 1 213 ? 16.102 -10.529 8.495 1.00 83.25 213 LEU A O 1
ATOM 1632 N N . PRO A 1 214 ? 16.677 -8.345 8.326 1.00 79.62 214 PRO A N 1
ATOM 1633 C CA . PRO A 1 214 ? 16.963 -8.183 9.741 1.00 79.62 214 PRO A CA 1
ATOM 1634 C C . PRO A 1 214 ? 15.787 -8.659 10.592 1.00 79.62 214 PRO A C 1
ATOM 1636 O O . PRO A 1 214 ? 14.631 -8.305 10.348 1.00 79.62 214 PRO A O 1
ATOM 1639 N N . VAL A 1 215 ? 16.095 -9.478 11.592 1.00 72.00 215 VAL A N 1
ATOM 1640 C CA . VAL A 1 215 ? 15.104 -9.995 12.530 1.00 72.00 215 VAL A CA 1
ATOM 1641 C C . VAL A 1 215 ? 14.561 -8.825 13.343 1.00 72.00 215 VAL A C 1
ATOM 1643 O O . VAL A 1 215 ? 15.296 -8.190 14.101 1.00 72.00 215 VAL A O 1
ATOM 1646 N N . GLU A 1 216 ? 13.271 -8.534 13.196 1.00 69.31 216 GLU A N 1
ATOM 1647 C CA . GLU A 1 216 ? 12.618 -7.579 14.080 1.00 69.31 216 GLU A CA 1
ATOM 1648 C C . GLU A 1 216 ? 12.377 -8.238 15.445 1.00 69.31 216 GLU A C 1
ATOM 1650 O O . GLU A 1 216 ? 11.720 -9.281 15.524 1.00 69.31 216 GLU A O 1
ATOM 1655 N N . PRO A 1 217 ? 12.896 -7.659 16.540 1.00 70.06 217 PRO A N 1
ATOM 1656 C CA . PRO A 1 217 ? 12.656 -8.201 17.865 1.00 70.06 217 PRO A CA 1
ATOM 1657 C C . PRO A 1 217 ? 11.179 -8.044 18.235 1.00 70.06 217 PRO A C 1
ATOM 1659 O O . PRO A 1 217 ? 10.553 -7.031 17.918 1.00 70.06 217 PRO A O 1
ATOM 1662 N N . PHE A 1 218 ? 10.635 -9.002 18.991 1.00 72.38 218 PHE A N 1
ATOM 1663 C CA . PHE A 1 218 ? 9.278 -8.882 19.528 1.00 72.38 218 PHE A CA 1
ATOM 1664 C C . PHE A 1 218 ? 9.086 -7.565 20.280 1.00 72.38 218 PHE A C 1
ATOM 1666 O O . PHE A 1 218 ? 9.913 -7.197 21.125 1.00 72.38 218 PHE A O 1
ATOM 1673 N N . THR A 1 219 ? 7.959 -6.908 20.019 1.00 78.88 219 THR A N 1
ATOM 1674 C CA . THR A 1 219 ? 7.483 -5.757 20.795 1.00 78.88 219 THR A CA 1
ATOM 1675 C C . THR A 1 219 ? 7.213 -6.145 22.248 1.00 78.88 219 THR A C 1
ATOM 1677 O O . THR A 1 219 ? 6.950 -7.309 22.557 1.00 78.88 219 THR A O 1
ATOM 1680 N N . VAL A 1 220 ? 7.230 -5.163 23.156 1.00 80.00 220 VAL A N 1
ATOM 1681 C CA . VAL A 1 220 ? 6.922 -5.390 24.580 1.00 80.00 220 VAL A CA 1
ATOM 1682 C C . VAL A 1 220 ? 5.544 -6.033 24.742 1.00 80.00 220 VAL A C 1
ATOM 1684 O O . VAL A 1 220 ? 5.418 -7.012 25.466 1.00 80.00 220 VAL A O 1
ATOM 1687 N N . SER A 1 221 ? 4.534 -5.563 24.007 1.00 80.31 221 SER A N 1
ATOM 1688 C CA . SER A 1 221 ? 3.182 -6.127 24.049 1.00 80.31 221 SER A CA 1
ATOM 1689 C C . SER A 1 221 ? 3.128 -7.586 23.591 1.00 80.31 221 SER A C 1
ATOM 1691 O O . SER A 1 221 ? 2.451 -8.385 24.225 1.00 80.31 221 SER A O 1
ATOM 1693 N N . GLN A 1 222 ? 3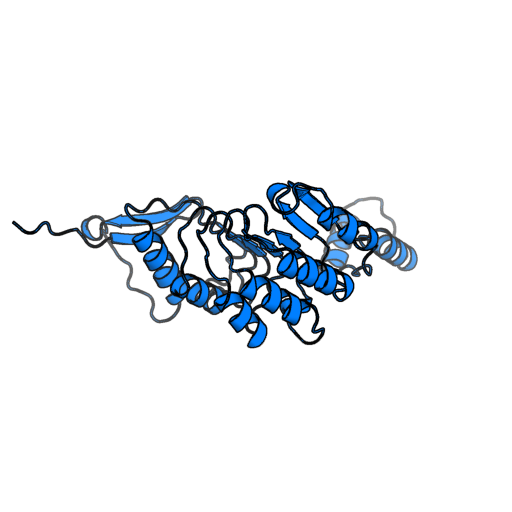.866 -7.965 22.541 1.00 82.12 222 GLN A N 1
ATOM 1694 C CA . GLN A 1 222 ? 3.948 -9.368 22.108 1.00 82.12 222 GLN A CA 1
ATOM 1695 C C . GLN A 1 222 ? 4.648 -10.243 23.151 1.00 82.12 222 GLN A C 1
ATOM 1697 O O . GLN A 1 222 ? 4.189 -11.349 23.427 1.00 82.12 222 GLN A O 1
ATOM 1702 N N . ARG A 1 223 ? 5.730 -9.741 23.762 1.00 84.56 223 ARG A N 1
ATOM 1703 C CA . ARG A 1 223 ? 6.407 -10.447 24.861 1.00 84.56 223 ARG A CA 1
ATOM 1704 C C . ARG A 1 223 ? 5.464 -10.628 26.049 1.00 84.56 223 ARG A C 1
ATOM 1706 O O . ARG A 1 223 ? 5.387 -11.725 26.583 1.00 84.56 223 ARG A O 1
ATOM 1713 N N . LEU A 1 224 ? 4.713 -9.590 26.421 1.00 82.25 224 LEU A N 1
ATOM 1714 C CA . LEU A 1 224 ? 3.734 -9.641 27.510 1.00 82.25 224 LEU A CA 1
ATOM 1715 C C . LEU A 1 224 ? 2.579 -10.602 27.213 1.00 82.25 224 LEU A C 1
ATOM 1717 O O . LEU A 1 224 ? 2.217 -11.372 28.091 1.00 82.25 224 LEU A O 1
ATOM 1721 N N . ALA A 1 225 ? 2.045 -10.611 25.989 1.00 82.25 225 ALA A N 1
ATOM 1722 C CA . ALA A 1 225 ? 0.998 -11.551 25.586 1.00 82.25 225 ALA A CA 1
ATOM 1723 C C . ALA A 1 225 ? 1.486 -13.011 25.625 1.00 82.25 225 ALA A C 1
ATOM 1725 O O . ALA A 1 225 ? 0.764 -13.910 26.050 1.00 82.25 225 ALA A O 1
ATOM 1726 N N . PHE A 1 226 ? 2.735 -13.259 25.222 1.00 82.44 226 PHE A N 1
ATOM 1727 C CA . PHE A 1 226 ? 3.343 -14.580 25.363 1.00 82.44 226 PHE A CA 1
ATOM 1728 C C . PHE A 1 226 ? 3.489 -14.975 26.842 1.00 82.44 226 PHE A C 1
ATOM 1730 O O . PHE A 1 226 ? 3.096 -16.073 27.233 1.00 82.44 226 PHE A O 1
ATOM 1737 N N . LEU A 1 227 ? 3.986 -14.058 27.680 1.00 82.94 227 LEU A N 1
ATOM 1738 C CA . LEU A 1 227 ? 4.121 -14.278 29.122 1.00 82.94 227 LEU A CA 1
ATOM 1739 C C . LEU A 1 227 ? 2.767 -14.494 29.815 1.00 82.94 227 LEU A C 1
ATOM 1741 O O . LEU A 1 227 ? 2.687 -15.329 30.711 1.00 82.94 227 LEU A O 1
ATOM 1745 N N . SER A 1 228 ? 1.696 -13.812 29.393 1.00 82.38 228 SER A N 1
ATOM 1746 C CA . SER A 1 228 ? 0.365 -14.014 29.976 1.00 82.38 228 SER A CA 1
ATOM 1747 C C . SER A 1 228 ? -0.178 -15.412 29.692 1.00 82.38 228 SER A C 1
ATOM 1749 O O . SER A 1 228 ? -0.770 -16.020 30.574 1.00 82.38 228 SER A O 1
ATOM 1751 N N . VAL A 1 229 ? 0.069 -15.960 28.497 1.00 80.75 229 VAL A N 1
ATOM 1752 C CA . VAL A 1 229 ? -0.319 -17.343 28.166 1.00 80.75 229 VAL A CA 1
ATOM 1753 C C . VAL A 1 229 ? 0.467 -18.354 29.001 1.00 80.75 229 VAL A C 1
ATOM 1755 O O . VAL A 1 229 ? -0.108 -19.337 29.465 1.00 80.75 229 VAL A O 1
ATOM 1758 N N . LEU A 1 230 ? 1.764 -18.115 29.220 1.00 78.31 230 LEU A N 1
ATOM 1759 C CA . LEU A 1 230 ? 2.585 -18.974 30.078 1.00 78.31 230 LEU A CA 1
ATOM 1760 C C . LEU A 1 230 ? 2.113 -18.949 31.535 1.00 78.31 230 LEU A C 1
ATOM 1762 O O . LEU A 1 230 ? 2.039 -20.003 32.156 1.00 78.31 230 LEU A O 1
ATOM 1766 N N . ALA A 1 231 ? 1.738 -17.776 32.051 1.00 75.62 231 ALA A N 1
ATOM 1767 C CA . ALA A 1 231 ? 1.243 -17.618 33.417 1.00 75.62 231 ALA A CA 1
ATOM 1768 C C . ALA A 1 231 ? -0.097 -18.333 33.675 1.00 75.62 231 ALA A C 1
ATOM 1770 O O . ALA A 1 231 ? -0.410 -18.646 34.818 1.00 75.62 231 ALA A O 1
ATOM 1771 N N . MET A 1 232 ? -0.888 -18.601 32.630 1.00 75.56 232 MET A N 1
ATOM 1772 C CA . MET A 1 232 ? -2.172 -19.308 32.737 1.00 75.56 232 MET A CA 1
ATOM 1773 C C . MET A 1 232 ? -2.043 -20.838 32.681 1.00 75.56 232 MET A C 1
ATOM 1775 O O . MET A 1 232 ? -3.043 -21.531 32.859 1.00 75.56 232 MET A O 1
ATOM 1779 N N . ARG A 1 233 ? -0.852 -21.388 32.406 1.00 72.88 233 ARG A N 1
ATOM 1780 C CA . ARG A 1 233 ? -0.632 -22.840 32.377 1.00 72.88 233 ARG A CA 1
ATOM 1781 C C . ARG A 1 233 ? -0.080 -23.327 33.712 1.00 72.88 233 ARG A C 1
ATOM 1783 O O . ARG A 1 233 ? 1.044 -22.995 34.080 1.00 72.88 233 ARG A O 1
ATOM 1790 N N . GLU A 1 234 ? -0.841 -24.180 34.393 1.00 60.56 234 GLU A N 1
ATOM 1791 C CA . GLU A 1 234 ? -0.328 -24.950 35.529 1.00 60.56 234 GLU A CA 1
ATOM 1792 C C . GLU A 1 234 ? 0.851 -25.830 35.073 1.00 60.56 234 GLU A C 1
ATOM 1794 O O . GLU A 1 234 ? 0.778 -26.501 34.041 1.00 60.56 234 GLU A O 1
ATOM 1799 N N . GLY A 1 235 ? 1.962 -25.795 35.816 1.00 60.25 235 GLY A N 1
ATOM 1800 C CA . GLY A 1 235 ? 3.153 -26.615 35.550 1.00 60.25 235 GLY A CA 1
ATOM 1801 C C . GLY A 1 235 ? 4.275 -25.947 34.746 1.00 60.25 235 GLY A C 1
ATOM 1802 O O . GLY A 1 235 ? 5.301 -26.583 34.515 1.00 60.25 235 GLY A O 1
ATOM 1803 N N . VAL A 1 236 ? 4.145 -24.675 34.346 1.00 61.41 236 VAL A N 1
ATOM 1804 C CA . VAL A 1 236 ? 5.301 -23.896 33.863 1.00 61.41 236 VAL A CA 1
ATOM 1805 C C . VAL A 1 236 ? 6.003 -23.283 35.074 1.00 61.41 236 VAL A C 1
ATOM 1807 O O . VAL A 1 236 ? 5.815 -22.113 35.401 1.00 61.41 236 VAL A O 1
ATOM 1810 N N . GLU A 1 237 ? 6.780 -24.099 35.787 1.00 62.53 237 GLU A N 1
ATOM 1811 C CA . GLU A 1 237 ? 7.681 -23.602 36.830 1.00 62.53 237 GLU A CA 1
ATOM 1812 C C . GLU A 1 237 ? 8.621 -22.538 36.244 1.00 62.53 237 GLU A C 1
ATOM 1814 O O . GLU A 1 237 ? 9.008 -22.622 35.077 1.00 62.53 237 GLU A O 1
ATOM 1819 N N . ALA A 1 238 ? 8.920 -21.510 37.046 1.00 62.97 238 ALA A N 1
ATOM 1820 C CA . ALA A 1 238 ? 9.586 -20.260 36.680 1.00 62.97 238 ALA A CA 1
ATOM 1821 C C . ALA A 1 238 ? 10.639 -20.413 35.565 1.00 62.97 238 ALA A C 1
ATOM 1823 O O . ALA A 1 238 ? 11.811 -20.691 35.813 1.00 62.97 238 ALA A O 1
ATOM 1824 N N . MET A 1 239 ? 10.214 -20.207 34.316 1.00 68.88 239 MET A N 1
ATOM 1825 C CA . MET A 1 239 ? 11.107 -20.262 33.167 1.00 68.88 239 MET A CA 1
ATOM 1826 C C . MET A 1 239 ? 12.159 -19.161 33.318 1.00 68.88 239 MET A C 1
ATOM 1828 O O . MET A 1 239 ? 11.824 -17.976 33.356 1.00 68.88 239 MET A O 1
ATOM 1832 N N . GLU A 1 240 ? 13.431 -19.547 33.411 1.00 77.06 240 GLU A N 1
ATOM 1833 C CA . GLU A 1 240 ? 14.523 -18.591 33.581 1.00 77.06 240 GLU A CA 1
ATOM 1834 C C . GLU A 1 240 ? 14.514 -17.523 32.477 1.00 77.06 240 GLU A C 1
ATOM 1836 O O . GLU A 1 240 ? 14.275 -17.809 31.298 1.00 77.06 240 GLU A O 1
ATOM 1841 N N . ILE A 1 241 ? 14.847 -16.283 32.847 1.00 76.44 241 ILE A N 1
ATOM 1842 C CA . ILE A 1 241 ? 14.888 -15.125 31.937 1.00 76.44 241 ILE A CA 1
ATOM 1843 C C . ILE A 1 241 ? 15.744 -15.416 30.693 1.00 76.44 241 ILE A C 1
ATOM 1845 O O . ILE A 1 241 ? 15.403 -14.986 29.593 1.00 76.44 241 ILE A O 1
ATOM 1849 N N . ILE A 1 242 ? 16.824 -16.188 30.845 1.00 77.69 242 ILE A N 1
ATOM 1850 C CA . ILE A 1 242 ? 17.719 -16.583 29.749 1.00 77.69 242 ILE A CA 1
ATOM 1851 C C . ILE A 1 242 ? 16.995 -17.479 28.732 1.00 77.69 242 ILE A C 1
ATOM 1853 O O . ILE A 1 242 ? 17.157 -17.297 27.524 1.00 77.69 242 ILE A O 1
ATOM 1857 N N . ASN A 1 243 ? 16.154 -18.409 29.190 1.00 79.31 243 ASN A N 1
ATOM 1858 C CA . ASN A 1 243 ? 15.365 -19.271 28.311 1.00 79.31 243 ASN A CA 1
ATOM 1859 C C . ASN A 1 243 ? 14.267 -18.477 27.601 1.00 79.31 243 ASN A C 1
ATOM 1861 O O . ASN A 1 243 ? 14.089 -18.646 26.398 1.00 79.31 243 ASN A O 1
ATOM 1865 N N . LEU A 1 244 ? 13.619 -17.531 28.288 1.00 78.50 244 LEU A N 1
ATOM 1866 C CA . LEU A 1 244 ? 12.674 -16.601 27.660 1.00 78.50 244 LEU A CA 1
ATOM 1867 C C . LEU A 1 244 ? 13.346 -15.734 26.588 1.00 78.50 244 LEU A C 1
ATOM 1869 O O . LEU A 1 244 ? 12.808 -15.576 25.496 1.00 78.50 244 LEU A O 1
ATOM 1873 N N . GLN A 1 245 ? 14.544 -15.209 26.853 1.00 77.25 245 GLN A N 1
ATOM 1874 C CA . GLN A 1 245 ? 15.317 -14.451 25.865 1.00 77.25 245 GLN A CA 1
ATOM 1875 C C . GLN A 1 245 ? 15.696 -15.307 24.653 1.00 77.25 245 GLN A C 1
ATOM 1877 O O . GLN A 1 245 ? 15.590 -14.837 23.521 1.00 77.25 245 GLN A O 1
ATOM 1882 N N . ARG A 1 246 ? 16.093 -16.568 24.867 1.00 78.25 246 ARG A N 1
ATOM 1883 C CA . ARG A 1 246 ? 16.380 -17.517 23.783 1.00 78.25 246 ARG A CA 1
ATOM 1884 C C . ARG A 1 246 ? 15.133 -17.863 22.983 1.00 78.25 246 ARG A C 1
ATOM 1886 O O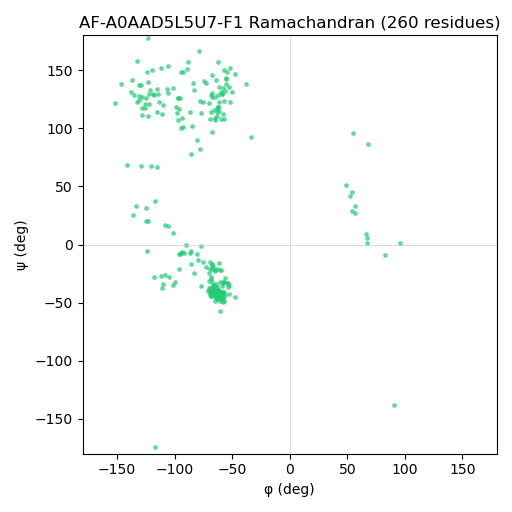 . ARG A 1 246 ? 15.213 -17.865 21.764 1.00 78.25 246 ARG A O 1
ATOM 1893 N N . ILE A 1 247 ? 13.994 -18.085 23.635 1.00 78.00 247 ILE A N 1
ATOM 1894 C CA . ILE A 1 247 ? 12.712 -18.332 22.967 1.00 78.00 247 ILE A CA 1
ATOM 1895 C C . ILE A 1 247 ? 12.305 -17.113 22.151 1.00 78.00 247 ILE A C 1
ATOM 1897 O O . ILE A 1 247 ? 11.967 -17.269 20.988 1.00 78.00 247 ILE A O 1
ATOM 1901 N N . PHE A 1 248 ? 12.391 -15.900 22.699 1.00 78.81 248 PHE A N 1
ATOM 1902 C CA . PHE A 1 248 ? 12.082 -14.693 21.936 1.00 78.81 248 PHE A CA 1
ATOM 1903 C C . PHE A 1 248 ? 13.073 -14.451 20.798 1.00 78.81 248 PHE A C 1
ATOM 1905 O O . PHE A 1 248 ? 12.655 -13.983 19.752 1.00 78.81 248 PHE A O 1
ATOM 1912 N N . SER A 1 249 ? 14.355 -14.776 20.961 1.00 74.75 249 SER A N 1
ATOM 1913 C CA . SER A 1 249 ? 15.352 -14.689 19.886 1.00 74.75 249 SER A CA 1
ATOM 1914 C C . SER A 1 249 ? 15.098 -15.726 18.786 1.00 74.75 249 SER A C 1
ATOM 1916 O O . SER A 1 249 ? 15.131 -15.403 17.604 1.00 74.75 249 SER A O 1
ATOM 1918 N N . PHE A 1 250 ? 14.775 -16.960 19.174 1.00 69.62 250 PHE A N 1
ATOM 1919 C CA . PHE A 1 250 ? 14.457 -18.058 18.265 1.00 69.62 250 PHE A CA 1
ATOM 1920 C C . PHE A 1 250 ? 13.131 -17.835 17.530 1.00 69.62 250 PHE A C 1
ATOM 1922 O O . PHE A 1 250 ? 13.039 -18.053 16.326 1.00 69.62 250 PHE A O 1
ATOM 1929 N N . ALA A 1 251 ? 12.105 -17.390 18.254 1.00 66.19 251 ALA A N 1
ATOM 1930 C CA . ALA A 1 251 ? 10.781 -17.119 17.715 1.00 66.19 251 ALA A CA 1
ATOM 1931 C C . ALA A 1 251 ? 10.710 -15.771 16.990 1.00 66.19 251 ALA A C 1
ATOM 1933 O O . ALA A 1 251 ? 9.724 -15.522 16.296 1.00 66.19 251 ALA A O 1
ATOM 1934 N N . ALA A 1 252 ? 11.713 -14.893 17.144 1.00 65.50 252 ALA A N 1
ATOM 1935 C CA . ALA A 1 252 ? 11.759 -13.657 16.385 1.00 65.50 252 ALA A CA 1
ATOM 1936 C C . ALA A 1 252 ? 11.843 -14.041 14.910 1.00 65.50 252 ALA A C 1
ATOM 1938 O O . ALA A 1 252 ? 12.769 -14.716 14.458 1.00 65.50 252 ALA A O 1
ATOM 1939 N N . SER A 1 253 ? 10.787 -13.692 14.182 1.00 61.06 253 SER A N 1
ATOM 1940 C CA . SER A 1 253 ? 10.534 -14.225 12.856 1.00 61.06 253 SER A CA 1
ATOM 1941 C C . SER A 1 253 ? 11.660 -13.809 11.920 1.00 61.06 253 SER A C 1
ATOM 1943 O O . SER A 1 253 ? 11.750 -12.635 11.548 1.00 61.06 253 SER A O 1
ATOM 1945 N N . ARG A 1 254 ? 12.491 -14.770 11.498 1.00 66.56 254 ARG A N 1
ATOM 1946 C CA . ARG A 1 254 ? 13.286 -14.607 10.282 1.00 66.56 254 ARG A CA 1
ATOM 1947 C C . ARG A 1 254 ? 12.302 -14.335 9.157 1.00 66.56 254 ARG A C 1
ATOM 1949 O O . ARG A 1 254 ? 11.517 -15.205 8.784 1.00 66.56 254 ARG A O 1
ATOM 1956 N N . SER A 1 255 ? 12.284 -13.097 8.681 1.00 75.81 255 SER A N 1
ATOM 1957 C CA . SER A 1 255 ? 11.447 -12.729 7.552 1.00 75.81 255 SER A CA 1
ATOM 1958 C C . SER A 1 255 ? 12.295 -12.817 6.298 1.00 75.81 255 SER A C 1
ATOM 1960 O O . SER A 1 255 ? 13.397 -12.280 6.223 1.00 75.81 255 SER A O 1
ATOM 1962 N N . VAL A 1 256 ? 11.798 -13.576 5.334 1.00 84.31 256 VAL A N 1
ATOM 1963 C CA . VAL A 1 256 ? 12.462 -13.769 4.054 1.00 84.31 256 VAL A CA 1
ATOM 1964 C C . VAL A 1 256 ? 11.762 -12.884 3.042 1.00 84.31 256 VAL A C 1
ATOM 1966 O O . VAL A 1 256 ? 10.530 -12.835 2.994 1.00 84.31 256 VAL A O 1
ATOM 1969 N N . ARG A 1 257 ? 12.546 -12.183 2.227 1.00 90.75 257 ARG A N 1
ATOM 1970 C CA . ARG A 1 257 ? 12.017 -11.375 1.139 1.00 90.75 257 ARG A CA 1
ATOM 1971 C C . ARG A 1 257 ? 11.421 -12.266 0.053 1.00 90.75 257 ARG A C 1
ATOM 1973 O O . ARG A 1 257 ? 12.075 -13.173 -0.451 1.00 90.75 257 ARG A O 1
ATOM 1980 N N . ARG A 1 258 ? 10.188 -11.987 -0.349 1.00 91.56 258 ARG A N 1
ATOM 1981 C CA . ARG A 1 258 ? 9.430 -12.742 -1.347 1.00 91.56 258 ARG A CA 1
ATOM 1982 C C . ARG A 1 258 ? 9.022 -11.820 -2.484 1.00 91.56 258 ARG A C 1
ATOM 1984 O O . ARG A 1 258 ? 8.449 -10.757 -2.257 1.00 91.56 258 ARG A O 1
ATOM 1991 N N . VAL A 1 259 ? 9.307 -12.261 -3.703 1.00 92.62 259 VAL A N 1
ATOM 1992 C CA . VAL A 1 259 ? 8.813 -11.638 -4.932 1.00 92.62 259 VAL A CA 1
ATOM 1993 C C . VAL A 1 259 ? 7.912 -12.655 -5.611 1.00 92.62 259 VAL A C 1
ATOM 1995 O O . VAL A 1 259 ? 8.372 -13.731 -5.995 1.00 92.62 259 VAL A O 1
ATOM 1998 N N . ILE A 1 260 ? 6.625 -12.342 -5.695 1.00 92.50 260 ILE A N 1
ATOM 1999 C CA . ILE A 1 260 ? 5.603 -13.213 -6.272 1.00 92.50 260 ILE A CA 1
ATOM 2000 C C . ILE A 1 260 ? 5.209 -12.642 -7.631 1.00 92.50 260 ILE A C 1
ATOM 2002 O O . ILE A 1 260 ? 4.976 -11.445 -7.759 1.00 92.50 260 ILE A O 1
ATOM 2006 N N . TRP A 1 261 ? 5.143 -13.521 -8.625 1.00 90.94 261 TRP A N 1
ATOM 2007 C CA . TRP A 1 261 ? 4.667 -13.219 -9.969 1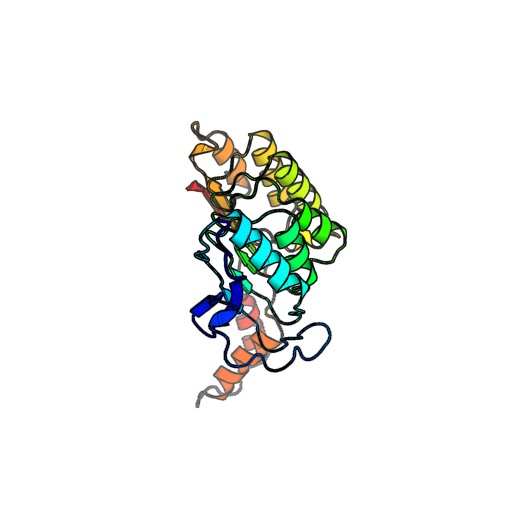.00 90.94 261 TRP A CA 1
ATOM 2008 C C . TRP A 1 261 ? 3.378 -14.011 -10.173 1.00 90.94 261 TRP A C 1
ATOM 2010 O O . TRP A 1 261 ? 3.418 -15.231 -9.987 1.00 90.94 261 TRP A O 1
ATOM 2020 N N . ARG A 1 262 ? 2.272 -13.335 -10.484 1.00 86.62 262 ARG A N 1
ATOM 2021 C CA . ARG A 1 262 ? 0.953 -13.940 -10.722 1.00 86.62 262 ARG A CA 1
ATOM 2022 C C . ARG A 1 262 ? 0.473 -13.708 -12.140 1.00 86.62 262 ARG A C 1
ATOM 2024 O O . ARG A 1 262 ? 0.696 -12.597 -12.657 1.00 86.62 262 ARG A O 1
#

Sequence (262 aa):
MTSRIGKKIGVILPGFGLAMVSQDDIVQVDSPLGCGYRASALVTLALNALKVDDDDDTNQLVGSFFSQLYLPSLQRLELKDNLLRRHALVAILQACPNLRILDLEACELQSINPIIEAYTASQCRIESLNLADNHVANRDIVELCRLVCQDSSPASRLREINLEGNPISRSGLHALRVAMRSSSRLRLLVLATSMDPDGTCRSMFNPVANQELPVEPFTVSQRLAFLSVLAMREGVEAMEIINLQRIFSFAASRSVRRVIWR

pLDDT: mean 83.27, std 13.71, range [34.56, 98.31]

Organism: Pythium insidiosum (NCBI:txid114742)

Nearest PDB structures (foldseek):
  4per-assembly1_A  TM=7.854E-01  e=1.025E-03  Gallus gallus
  8swk-assembly1_F  TM=5.211E-01  e=3.548E-03  Homo sapiens
  4k17-assembly1_A  TM=7.123E-01  e=4.010E-02  Mus musculus
  4kxf-assembly11_D  TM=6.390E-01  e=1.303E-02  Mus musculus
  5irl-assembly1_A  TM=6.297E-01  e=3.578E-01  Oryctolagus cuniculus

Mean predicted aligned error: 9.79 Å

Radius of gyration: 22.1 Å; Cα contacts (8 Å, |Δi|>4): 478; chains: 1; bounding box: 60×46×58 Å